Protein 7LSV (pdb70)

Radius of gyration: 27.87 Å; Cα contacts (8 Å, |Δi|>4): 244; chains: 2; bounding box: 34×66×79 Å

B-factor: mean 27.04, std 11.61, range [11.83, 83.44]

Nearest PDB structures (foldseek):
  7lsv-assembly1_A  TM=1.006E+00  e=6.219E-22  Legionella pneumophila subsp. pneumophila str. Philadelphia 1
  7lsv-assembly1_A  TM=9.962E-01  e=1.546E-20  Legionella pneumophila subsp. pneumophila str. Philadelphia 1

Structure (mmCIF, N/CA/C/O backbone):
data_7LSV
#
_entry.id   7LSV
#
_cell.length_a   43.310
_cell.length_b   54.750
_cell.length_c   71.650
_cell.angle_alpha   90.000
_cell.angle_beta   107.040
_cell.angle_gamma   90.000
#
_symmetry.space_group_name_H-M   'P 1 21 1'
#
loop_
_entity.id
_entity.type
_entity.pdbx_description
1 polymer 'Calmodulin-dependent protein kinase'
2 non-polymer 'SODIUM ION'
3 non-polymer 'MALONATE ION'
4 water water
#
loop_
_atom_site.group_PDB
_atom_site.id
_atom_site.type_symbol
_atom_site.label_atom_id
_atom_site.label_alt_id
_atom_site.label_comp_id
_atom_site.label_asym_id
_atom_site.label_entity_id
_atom_site.label_seq_id
_atom_site.pdbx_PDB_ins_code
_atom_site.Cartn_x
_atom_site.Cartn_y
_atom_site.Cartn_z
_atom_site.occupancy
_atom_site.B_iso_or_equiv
_atom_site.auth_seq_id
_atom_site.auth_comp_id
_atom_site.auth_asym_id
_atom_site.auth_atom_id
_atom_site.pdbx_PDB_model_num
ATOM 1 N N . LYS A 1 16 ? -12.462 41.992 -5.435 0.82 60.25 333 LYS A N 1
ATOM 2 C CA . LYS A 1 16 ? -11.292 41.704 -6.257 0.82 61.20 333 LYS A CA 1
ATOM 3 C C . LYS A 1 16 ? -10.180 41.021 -5.470 0.82 57.56 333 LYS A C 1
ATOM 4 O O . LYS A 1 16 ? -10.156 41.045 -4.231 0.82 53.53 333 LYS A O 1
ATOM 6 N N . ASN A 1 17 ? -9.254 40.402 -6.208 1.00 57.15 334 ASN A N 1
ATOM 7 C CA . ASN A 1 17 ? -8.003 39.977 -5.596 1.00 52.31 334 ASN A CA 1
ATOM 8 C C . ASN A 1 17 ? -7.249 41.179 -5.041 1.00 48.49 334 ASN A C 1
ATOM 9 O O . ASN A 1 17 ? -6.671 41.113 -3.948 1.00 43.67 334 ASN A O 1
ATOM 11 N N . GLN A 1 18 ? -7.259 42.298 -5.773 1.00 48.51 335 GLN A N 1
ATOM 12 C CA . GLN A 1 18 ? -6.585 43.494 -5.281 1.00 47.57 335 GLN A CA 1
ATOM 13 C C . GLN A 1 18 ? -7.312 44.090 -4.072 1.00 37.94 335 GLN A C 1
ATOM 14 O O . GLN A 1 18 ? -6.678 44.631 -3.163 1.00 33.39 335 GLN A O 1
ATOM 20 N N . MET A 1 19 ? -8.646 44.019 -4.045 1.00 36.38 336 MET A N 1
ATOM 21 C CA . MET A 1 19 ? -9.356 44.512 -2.864 1.00 32.77 336 MET A CA 1
ATOM 22 C C . MET A 1 19 ? -9.162 43.597 -1.660 1.00 28.04 336 MET A C 1
ATOM 23 O O . MET A 1 19 ? -9.027 44.079 -0.526 1.00 26.16 336 MET A O 1
ATOM 28 N N . SER A 1 20 ? -9.131 42.274 -1.868 1.00 26.03 337 SER A N 1
ATOM 29 C CA . SER A 1 20 ? -8.874 41.408 -0.720 1.00 24.78 337 SER A CA 1
ATOM 30 C C . SER A 1 20 ? -7.450 41.584 -0.204 1.00 24.54 337 SER A C 1
ATOM 31 O O . SER A 1 20 ? -7.184 41.423 1.004 1.00 22.25 337 SER A O 1
ATOM 34 N N . LYS A 1 21 ? -6.520 41.922 -1.097 1.00 24.48 338 LYS A N 1
ATOM 35 C CA . LYS A 1 21 ? -5.163 42.226 -0.657 1.00 25.02 338 LYS A CA 1
ATOM 36 C C . LYS A 1 21 ? -5.141 43.472 0.227 1.00 25.81 338 LYS A C 1
ATOM 37 O O . LYS A 1 21 ? -4.548 43.475 1.310 1.00 25.74 338 LYS A O 1
ATOM 43 N N . GLN A 1 22 ? -5.796 44.553 -0.226 1.00 25.92 339 GLN A N 1
ATOM 44 C CA . GLN A 1 22 ? -5.840 45.767 0.585 1.00 25.80 339 GLN A CA 1
ATOM 45 C C . GLN A 1 22 ? -6.548 45.534 1.905 1.00 22.94 339 GLN A C 1
ATOM 46 O O . GLN A 1 22 ? -6.234 46.200 2.895 1.00 22.56 339 GLN A O 1
ATOM 52 N N . GLN A 1 23 ? -7.524 44.617 1.927 1.00 21.83 340 GLN A N 1
ATOM 53 C CA . GLN A 1 23 ? -8.238 44.313 3.163 1.00 20.15 340 GLN A CA 1
ATOM 54 C C . GLN A 1 23 ? -7.288 43.729 4.196 1.00 18.66 340 GLN A C 1
ATOM 55 O O . GLN A 1 23 ? -7.251 44.178 5.341 1.00 18.38 340 GLN A O 1
ATOM 61 N N . LEU A 1 24 ? -6.512 42.720 3.803 1.00 18.84 341 LEU A N 1
ATOM 62 C CA . LEU A 1 24 ? -5.624 42.067 4.762 1.00 19.70 341 LEU A CA 1
ATOM 63 C C . LEU A 1 24 ? -4.532 43.024 5.232 1.00 20.25 341 LEU A C 1
ATOM 64 O O . LEU A 1 24 ? -4.199 43.054 6.427 1.00 19.74 341 LEU A O 1
ATOM 69 N N . LEU A 1 25 ? -3.976 43.836 4.317 1.00 22.33 342 LEU A N 1
ATOM 70 C CA . LEU A 1 25 ? -2.961 44.800 4.751 1.00 22.83 342 LEU A CA 1
ATOM 71 C C . LEU A 1 25 ? -3.560 45.768 5.762 1.00 24.50 342 LEU A C 1
ATOM 72 O O . LEU A 1 25 ? -2.923 46.115 6.768 1.00 23.11 342 LEU A O 1
ATOM 77 N N . GLY A 1 26 ? -4.821 46.147 5.552 1.00 23.47 343 GLY A N 1
ATOM 78 C CA . GLY A 1 26 ? -5.475 47.037 6.495 1.00 23.10 343 GLY A CA 1
ATOM 79 C C . GLY A 1 26 ? -5.689 46.379 7.846 1.00 20.16 343 GLY A C 1
ATOM 80 O O . GLY A 1 26 ? -5.494 47.011 8.888 1.00 20.88 343 GLY A O 1
ATOM 81 N N . GLU A 1 27 ? -6.093 45.109 7.843 1.00 17.89 344 GLU A N 1
ATOM 82 C CA . GLU A 1 27 ? -6.255 44.358 9.089 1.00 16.04 344 GLU A CA 1
ATOM 83 C C . GLU A 1 27 ? -4.943 44.291 9.844 1.00 19.14 344 GLU A C 1
ATOM 84 O O . GLU A 1 27 ? -4.901 44.492 11.063 1.00 18.87 344 GLU A O 1
ATOM 90 N N . ILE A 1 28 ? -3.870 43.941 9.144 1.00 17.47 345 ILE A N 1
ATOM 91 C CA . ILE A 1 28 ? -2.600 43.742 9.843 1.00 18.72 345 ILE A CA 1
ATOM 92 C C . ILE A 1 28 ? -2.117 45.057 10.440 1.00 21.72 345 ILE A C 1
ATOM 93 O O . ILE A 1 28 ? -1.638 45.094 11.581 1.00 20.20 345 ILE A O 1
ATOM 98 N N . GLN A 1 29 ? -2.317 46.170 9.727 1.00 24.69 346 GLN A N 1
ATOM 99 C CA . GLN A 1 29 ? -1.905 47.458 10.277 1.00 28.41 346 GLN A CA 1
ATOM 100 C C . GLN A 1 29 ? -2.716 47.825 11.517 1.00 26.05 346 GLN A C 1
ATOM 101 O O . GLN A 1 29 ? -2.157 48.318 12.505 1.00 26.92 346 GLN A O 1
ATOM 107 N N . GLY A 1 30 ? -4.029 47.592 11.494 1.00 25.31 347 GLY A N 1
ATOM 108 C CA . GLY A 1 30 ? -4.826 47.856 12.686 1.00 24.05 347 GLY A CA 1
ATOM 109 C C . GLY A 1 30 ? -4.426 46.971 13.850 1.00 21.90 347 GLY A C 1
ATOM 110 O O . GLY A 1 30 ? -4.407 47.416 15.004 1.00 22.86 347 GLY A O 1
ATOM 111 N N . PHE A 1 31 ? -4.108 45.706 13.557 1.00 19.26 348 PHE A N 1
ATOM 112 C CA . PHE A 1 31 ? -3.662 44.759 14.575 1.00 18.09 348 PHE A CA 1
ATOM 113 C C . PHE A 1 31 ? -2.356 45.229 15.201 1.00 21.32 348 PHE A C 1
ATOM 114 O O . PHE A 1 31 ? -2.230 45.304 16.425 1.00 20.78 348 PHE A O 1
ATOM 122 N N . LYS A 1 32 ? -1.394 45.609 14.364 1.00 21.07 349 LYS A N 1
ATOM 123 C CA . LYS A 1 32 ? -0.101 46.060 14.873 1.00 21.30 349 LYS A CA 1
ATOM 124 C C . LYS A 1 32 ? -0.263 47.297 15.760 1.00 24.07 349 LYS A C 1
ATOM 125 O O . LYS A 1 32 ? 0.381 47.404 16.812 1.00 24.77 349 LYS A O 1
ATOM 131 N N . GLU A 1 33 ? -1.155 48.216 15.382 1.00 23.43 350 GLU A N 1
ATOM 132 C CA . GLU A 1 33 ? -1.368 49.421 16.179 1.00 29.09 350 GLU A CA 1
ATOM 133 C C . GLU A 1 33 ? -1.982 49.089 17.528 1.00 29.17 350 GLU A C 1
ATOM 134 O O . GLU A 1 33 ? -1.584 49.659 18.552 1.00 30.11 350 GLU A O 1
ATOM 140 N N . ASN A 1 34 ? -2.956 48.184 17.545 1.00 26.79 351 ASN A N 1
ATOM 141 C CA . ASN A 1 34 ? -3.583 47.794 18.800 1.00 25.08 351 ASN A CA 1
ATOM 142 C C . ASN A 1 34 ? -2.539 47.286 19.794 1.00 22.56 351 ASN A C 1
ATOM 143 O O . ASN A 1 34 ? -2.568 47.645 20.976 1.00 23.60 351 ASN A O 1
ATOM 148 N N . TYR A 1 35 ? -1.632 46.424 19.339 1.00 22.21 352 TYR A N 1
ATOM 149 C CA . TYR A 1 35 ? -0.743 45.785 20.309 1.00 21.20 352 TYR A CA 1
ATOM 150 C C . TYR A 1 35 ? 0.421 46.696 20.672 1.00 22.43 352 TYR A C 1
ATOM 151 O O . TYR A 1 35 ? 0.826 46.744 21.841 1.00 22.51 352 TYR A O 1
ATOM 160 N N . TRP A 1 36 ? 0.945 47.456 19.708 1.00 22.44 353 TRP A N 1
ATOM 161 C CA . TRP A 1 36 ? 2.002 48.391 20.069 1.00 24.63 353 TRP A CA 1
ATOM 162 C C . TRP A 1 36 ? 1.478 49.448 21.024 1.00 25.75 353 TRP A C 1
ATOM 163 O O . TRP A 1 36 ? 2.218 49.924 21.897 1.00 25.84 353 TRP A O 1
ATOM 174 N N . ASN A 1 37 ? 0.207 49.823 20.887 1.00 24.53 354 ASN A N 1
ATOM 175 C CA . ASN A 1 37 ? -0.360 50.814 21.788 1.00 29.33 354 ASN A CA 1
ATOM 176 C C . ASN A 1 37 ? -0.501 50.290 23.213 1.00 29.79 354 ASN A C 1
ATOM 177 O O . ASN A 1 37 ? -0.709 51.094 24.128 1.00 33.28 354 ASN A O 1
ATOM 182 N N . MET A 1 38 ? -0.368 48.977 23.423 1.00 26.58 355 MET A N 1
ATOM 183 C CA . MET A 1 38 ? -0.433 48.382 24.756 1.00 28.60 355 MET A CA 1
ATOM 184 C C . MET A 1 38 ? 0.923 47.925 25.268 1.00 28.82 355 MET A C 1
ATOM 185 O O . MET A 1 38 ? 0.987 47.251 26.311 1.00 26.18 355 MET A O 1
ATOM 190 N N . LYS A 1 39 ? 2.006 48.235 24.552 1.00 27.22 356 LYS A N 1
ATOM 191 C CA . LYS A 1 39 ? 3.294 47.660 24.923 1.00 26.58 356 LYS A CA 1
ATOM 192 C C . LYS A 1 39 ? 3.737 48.093 26.311 1.00 25.42 356 LYS A C 1
ATOM 193 O O . LYS A 1 39 ? 4.523 47.380 26.943 1.00 27.42 356 LYS A O 1
ATOM 199 N N . ASP A 1 40 ? 3.247 49.229 26.820 1.00 25.85 357 ASP A N 1
ATOM 200 C CA . ASP A 1 40 ? 3.693 49.640 28.140 1.00 33.00 357 ASP A CA 1
ATOM 201 C C . ASP A 1 40 ? 3.167 48.729 29.236 1.00 31.08 357 ASP A C 1
ATOM 202 O O . ASP A 1 40 ? 3.671 48.795 30.361 1.00 32.51 357 ASP A O 1
ATOM 207 N N . LEU A 1 41 ? 2.172 47.889 28.935 1.00 31.91 358 LEU A N 1
ATOM 208 C CA . LEU A 1 41 ? 1.758 46.880 29.906 1.00 32.63 358 LEU A CA 1
ATOM 209 C C . LEU A 1 41 ? 2.837 45.826 30.105 1.00 29.18 358 LEU A C 1
ATOM 210 O O . LEU A 1 41 ? 2.883 45.187 31.160 1.00 27.35 358 LEU A O 1
ATOM 215 N N . LEU A 1 42 ? 3.705 45.637 29.121 1.00 22.94 359 LEU A N 1
ATOM 216 C CA . LEU A 1 42 ? 4.616 44.507 29.110 1.00 20.22 359 LEU A CA 1
ATOM 217 C C . LEU A 1 42 ? 5.920 44.815 29.841 1.00 22.63 359 LEU A C 1
ATOM 218 O O . LEU A 1 42 ? 6.401 45.949 29.843 1.00 24.18 359 LEU A O 1
ATOM 223 N N . THR A 1 43 ? 6.493 43.781 30.452 1.00 19.94 360 THR A N 1
ATOM 224 C CA . THR A 1 43 ? 7.846 43.905 30.974 1.00 23.41 360 THR A CA 1
ATOM 225 C C . THR A 1 43 ? 8.807 44.260 29.844 1.00 24.87 360 THR A C 1
ATOM 226 O O . THR A 1 43 ? 8.508 44.079 28.657 1.00 23.40 360 THR A O 1
ATOM 230 N N . LEU A 1 44 ? 9.994 44.726 30.240 1.00 27.05 361 LEU A N 1
ATOM 231 C CA . LEU A 1 44 ? 11.010 45.096 29.264 1.00 25.67 361 LEU A CA 1
ATOM 232 C C . LEU A 1 44 ? 11.302 43.947 28.313 1.00 24.26 361 LEU A C 1
ATOM 233 O O . LEU A 1 44 ? 11.298 44.123 27.086 1.00 25.85 361 LEU A O 1
ATOM 238 N N . THR A 1 45 ? 11.517 42.746 28.863 1.00 25.00 362 THR A N 1
ATOM 239 C CA . THR A 1 45 ? 11.805 41.583 28.018 1.00 27.12 362 THR A CA 1
ATOM 240 C C . THR A 1 45 ? 10.646 41.279 27.083 1.00 23.55 362 THR A C 1
ATOM 241 O O . THR A 1 45 ? 10.843 40.942 25.907 1.00 24.07 362 THR A O 1
ATOM 245 N N . ASN A 1 46 ? 9.428 41.352 27.602 1.00 21.11 363 ASN A N 1
ATOM 246 C CA . ASN A 1 46 ? 8.287 41.038 26.764 1.00 21.00 363 ASN A CA 1
ATOM 247 C C . ASN A 1 46 ? 8.031 42.132 25.727 1.00 18.96 363 ASN A C 1
ATOM 248 O O . ASN A 1 46 ? 7.547 41.837 24.629 1.00 18.85 363 ASN A O 1
ATOM 253 N N . ARG A 1 47 ? 8.377 43.388 26.027 1.00 22.05 364 ARG A N 1
ATOM 254 C CA . ARG A 1 47 ? 8.324 44.436 25.005 1.00 24.36 364 ARG A CA 1
ATOM 255 C C . ARG A 1 47 ? 9.225 44.099 23.841 1.00 24.46 364 ARG A C 1
ATOM 256 O O . ARG A 1 47 ? 8.884 44.339 22.674 1.00 25.57 364 ARG A O 1
ATOM 264 N N . HIS A 1 48 ? 10.412 43.584 24.152 1.00 25.15 365 HIS A N 1
ATOM 265 C CA . HIS A 1 48 ? 11.331 43.229 23.098 1.00 24.79 365 HIS A CA 1
ATOM 266 C C . HIS A 1 48 ? 10.774 42.099 22.246 1.00 23.09 365 HIS A C 1
ATOM 267 O O . HIS A 1 48 ? 10.916 42.130 21.020 1.00 22.84 365 HIS A O 1
ATOM 274 N N . HIS A 1 49 ? 10.146 41.087 22.866 1.00 20.88 366 HIS A N 1
ATOM 275 C CA . HIS A 1 49 ? 9.503 40.039 22.066 1.00 18.55 366 HIS A CA 1
ATOM 276 C C . HIS A 1 49 ? 8.421 40.633 21.170 1.00 19.21 366 HIS A C 1
ATOM 277 O O . HIS A 1 49 ? 8.246 40.202 20.025 1.00 21.38 366 HIS A O 1
ATOM 284 N N . LEU A 1 50 ? 7.655 41.592 21.690 1.00 17.49 367 LEU A N 1
ATOM 285 C CA . LEU A 1 50 ? 6.589 42.185 20.881 1.00 17.77 367 LEU A CA 1
ATOM 286 C C . LEU A 1 50 ? 7.174 42.930 19.688 1.00 20.43 367 LEU A C 1
ATOM 287 O O . LEU A 1 50 ? 6.647 42.830 18.574 1.00 19.92 367 LEU A O 1
ATOM 292 N N . ARG A 1 51 ? 8.261 43.680 19.905 1.00 20.50 368 ARG A N 1
ATOM 293 C CA . ARG A 1 51 ? 8.910 44.369 18.791 1.00 22.98 368 ARG A CA 1
ATOM 294 C C . ARG A 1 51 ? 9.333 43.373 17.716 1.00 24.20 368 ARG A C 1
ATOM 295 O O . ARG A 1 51 ? 9.123 43.611 16.525 1.00 23.96 368 ARG A O 1
ATOM 303 N N . VAL A 1 52 ? 9.933 42.248 18.124 1.00 24.16 369 VAL A N 1
ATOM 304 C CA . VAL A 1 52 ? 10.361 41.233 17.160 1.00 22.87 369 VAL A CA 1
ATOM 305 C C . VAL A 1 52 ? 9.160 40.662 16.410 1.00 22.31 369 VAL A C 1
ATOM 306 O O . VAL A 1 52 ? 9.214 40.466 15.186 1.00 24.42 369 VAL A O 1
ATOM 310 N N . PHE A 1 53 ? 8.050 40.398 17.110 1.00 17.25 370 PHE A N 1
ATOM 311 C CA . PHE A 1 53 ? 6.899 39.819 16.415 1.00 16.71 370 PHE A CA 1
ATOM 312 C C . PHE A 1 53 ? 6.274 40.827 15.464 1.00 18.33 370 PHE A C 1
ATOM 313 O O . PHE A 1 53 ? 5.796 40.449 14.381 1.00 20.18 370 PHE A O 1
ATOM 321 N N . LEU A 1 54 ? 6.287 42.111 15.828 1.00 19.98 371 LEU A N 1
ATOM 322 C CA . LEU A 1 54 ? 5.711 43.107 14.931 1.00 22.74 371 LEU A CA 1
ATOM 323 C C . LEU A 1 54 ? 6.608 43.336 13.711 1.00 25.41 371 LEU A C 1
ATOM 324 O O . LEU A 1 54 ? 6.097 43.650 12.630 1.00 27.45 371 LEU A O 1
ATOM 329 N N . GLU A 1 55 ? 7.930 43.153 13.855 1.00 25.56 372 GLU A N 1
ATOM 330 C CA . GLU A 1 55 ? 8.823 43.125 12.690 1.00 26.90 372 GLU A CA 1
ATOM 331 C C . GLU A 1 55 ? 8.457 41.980 11.751 1.00 26.56 372 GLU A C 1
ATOM 332 O O . GLU A 1 55 ? 8.475 42.139 10.524 1.00 27.15 372 GLU A O 1
ATOM 338 N N . TYR A 1 56 ? 8.132 40.808 12.301 1.00 24.42 373 TYR A N 1
ATOM 339 C CA . TYR A 1 56 ? 7.695 39.718 11.429 1.00 21.49 373 TYR A CA 1
ATOM 340 C C . TYR A 1 56 ? 6.403 40.080 10.711 1.00 23.05 373 TYR A C 1
ATOM 341 O O . TYR A 1 56 ? 6.232 39.749 9.529 1.00 23.34 373 TYR A O 1
ATOM 350 N N . LEU A 1 57 ? 5.465 40.733 11.411 1.00 20.87 374 LEU A N 1
ATOM 351 C CA . LEU A 1 57 ? 4.229 41.175 10.762 1.00 20.31 374 LEU A CA 1
ATOM 352 C C . LEU A 1 57 ? 4.525 42.152 9.637 1.00 23.51 374 LEU A C 1
ATOM 353 O O . LEU A 1 57 ? 3.877 42.116 8.587 1.00 23.33 374 LEU A O 1
ATOM 358 N N . ASP A 1 58 ? 5.507 43.036 9.841 1.00 22.02 375 ASP A N 1
ATOM 359 C CA . ASP A 1 58 ? 5.929 43.922 8.763 1.00 22.98 375 ASP A CA 1
ATOM 360 C C . ASP A 1 58 ? 6.469 43.133 7.580 1.00 21.09 375 ASP A C 1
ATOM 361 O O . ASP A 1 58 ? 6.206 43.485 6.420 1.00 24.13 375 ASP A O 1
ATOM 366 N N . ASN A 1 59 ? 7.245 42.077 7.852 1.00 23.14 376 ASN A N 1
ATOM 367 C CA . ASN A 1 59 ? 7.774 41.241 6.777 1.00 24.94 376 ASN A CA 1
ATOM 368 C C . ASN A 1 59 ? 6.653 40.595 5.985 1.00 19.44 376 ASN A C 1
ATOM 369 O O . ASN A 1 59 ? 6.739 40.489 4.753 1.00 20.47 376 ASN A O 1
ATOM 374 N N . ILE A 1 60 ? 5.632 40.088 6.680 1.00 20.11 377 ILE A N 1
ATOM 375 C CA . ILE A 1 60 ? 4.472 39.527 5.974 1.00 19.32 377 ILE A CA 1
ATOM 376 C C . ILE A 1 60 ? 3.855 40.578 5.055 1.00 20.17 377 ILE A C 1
ATOM 377 O O . ILE A 1 60 ? 3.597 40.313 3.869 1.00 21.02 377 ILE A O 1
ATOM 382 N N . CYS A 1 61 ? 3.601 41.790 5.580 1.00 20.41 378 CYS A N 1
ATOM 383 C CA . CYS A 1 61 ? 2.952 42.832 4.766 1.00 22.60 378 CYS A CA 1
ATOM 384 C C . CYS A 1 61 ? 3.762 43.184 3.526 1.00 24.10 378 CYS A C 1
ATOM 385 O O . CYS A 1 61 ? 3.204 43.342 2.426 1.00 24.29 378 CYS A O 1
ATOM 388 N N . SER A 1 62 ? 5.076 43.402 3.691 1.00 21.10 379 SER A N 1
ATOM 389 C CA . SER A 1 62 ? 5.886 43.809 2.553 1.00 23.00 379 SER A CA 1
ATOM 390 C C . SER A 1 62 ? 5.985 42.691 1.525 1.00 23.60 379 SER A C 1
ATOM 391 O O . SER A 1 62 ? 5.905 42.956 0.322 1.00 24.11 379 SER A O 1
ATOM 394 N N . ALA A 1 63 ? 6.165 41.441 1.970 1.00 22.35 380 ALA A N 1
ATOM 395 C CA . ALA A 1 63 ? 6.189 40.321 1.026 1.00 21.80 380 ALA A CA 1
ATOM 396 C C . ALA A 1 63 ? 4.870 40.225 0.273 1.00 20.57 380 ALA A C 1
ATOM 397 O O . ALA A 1 63 ? 4.857 39.983 -0.928 1.00 21.84 380 ALA A O 1
ATOM 399 N N . PHE A 1 64 ? 3.757 40.429 0.966 1.00 19.41 381 PHE A N 1
ATOM 400 C CA . PHE A 1 64 ? 2.451 40.315 0.318 1.00 19.04 381 PHE A CA 1
ATOM 401 C C . PHE A 1 64 ? 2.210 41.499 -0.622 1.00 21.73 381 PHE A C 1
ATOM 402 O O . PHE A 1 64 ? 1.749 41.322 -1.761 1.00 22.11 381 PHE A O 1
ATOM 410 N N . LYS A 1 65 ? 2.538 42.714 -0.168 1.00 23.77 382 LYS A N 1
ATOM 411 C CA . LYS A 1 65 ? 2.459 43.890 -1.033 1.00 27.65 382 LYS A CA 1
ATOM 412 C C . LYS A 1 65 ? 3.204 43.665 -2.340 1.00 29.48 382 LYS A C 1
ATOM 413 O O . LYS A 1 65 ? 2.736 44.056 -3.420 1.00 30.69 382 LYS A O 1
ATOM 419 N N . ASP A 1 66 ? 4.361 43.018 -2.272 1.00 27.18 383 ASP A N 1
ATOM 420 C CA . ASP A 1 66 ? 5.203 42.867 -3.445 1.00 30.99 383 ASP A CA 1
ATOM 421 C C . ASP A 1 66 ? 4.929 41.568 -4.186 1.00 28.78 383 ASP A C 1
ATOM 422 O O . ASP A 1 66 ? 5.718 41.191 -5.054 1.00 30.07 383 ASP A O 1
ATOM 427 N N . ASP A 1 67 ? 3.813 40.903 -3.865 1.00 25.57 384 ASP A N 1
ATOM 428 C CA . ASP A 1 67 ? 3.400 39.646 -4.498 1.00 25.29 384 ASP A CA 1
ATOM 429 C C . ASP A 1 67 ? 4.504 38.587 -4.439 1.00 27.26 384 ASP A C 1
ATOM 430 O O . ASP A 1 67 ? 4.712 37.823 -5.383 1.00 29.73 384 ASP A O 1
ATOM 435 N N . LYS A 1 68 ? 5.215 38.536 -3.309 1.00 24.77 385 LYS A N 1
ATOM 436 C CA . LYS A 1 68 ? 6.189 37.485 -3.032 1.00 27.19 385 LYS A CA 1
ATOM 437 C C . LYS A 1 68 ? 5.605 36.371 -2.177 1.00 26.35 385 LYS A C 1
ATOM 438 O O . LYS A 1 68 ? 6.297 35.390 -1.876 1.00 27.99 385 LYS A O 1
ATOM 444 N N . THR A 1 69 ? 4.358 36.531 -1.751 1.00 21.21 386 THR A N 1
ATOM 445 C CA . THR A 1 69 ? 3.603 35.473 -1.106 1.00 21.91 386 THR A CA 1
ATOM 446 C C . THR A 1 69 ? 2.147 35.655 -1.499 1.00 21.89 386 THR A C 1
ATOM 447 O O . THR A 1 69 ? 1.733 36.727 -1.954 1.00 25.04 386 THR A O 1
ATOM 451 N N . ASP A 1 70 ? 1.368 34.597 -1.359 1.00 20.16 387 ASP A N 1
ATOM 452 C CA . ASP A 1 70 ? -0.043 34.728 -1.659 1.00 20.25 387 ASP A CA 1
ATOM 453 C C . ASP A 1 70 ? -0.832 35.005 -0.383 1.00 18.16 387 ASP A C 1
ATOM 454 O O . ASP A 1 70 ? -0.306 35.004 0.732 1.00 19.88 387 ASP A O 1
ATOM 459 N N . GLU A 1 71 ? -2.121 35.286 -0.579 1.00 19.50 388 GLU A N 1
ATOM 460 C CA . GLU A 1 71 ? -2.950 35.743 0.526 1.00 16.63 388 GLU A CA 1
ATOM 461 C C . GLU A 1 71 ? -3.149 34.638 1.548 1.00 15.58 388 GLU A C 1
ATOM 462 O O . GLU A 1 71 ? -3.152 34.896 2.753 1.00 16.15 388 GLU A O 1
ATOM 468 N N . LYS A 1 72 ? -3.323 33.398 1.086 1.00 16.80 389 LYS A N 1
ATOM 469 C CA . LYS A 1 72 ? -3.544 32.295 2.019 1.00 16.14 389 LYS A CA 1
ATOM 470 C C . LYS A 1 72 ? -2.359 32.143 2.958 1.00 17.63 389 LYS A C 1
ATOM 471 O O . LYS A 1 72 ? -2.524 31.959 4.178 1.00 15.81 389 LYS A O 1
ATOM 477 N N . SER A 1 73 ? -1.148 32.193 2.399 1.00 16.59 390 SER A N 1
ATOM 478 C CA . SER A 1 73 ? 0.053 32.014 3.214 1.00 14.49 390 SER A CA 1
ATOM 479 C C . SER A 1 73 ? 0.264 33.187 4.150 1.00 15.28 390 SER A C 1
ATOM 480 O O . SER A 1 73 ? 0.697 33.014 5.302 1.00 15.37 390 SER A O 1
ATOM 483 N N . ALA A 1 74 ? 0.083 34.403 3.635 1.00 14.37 391 ALA A N 1
ATOM 484 C CA . ALA A 1 74 ? 0.234 35.581 4.478 1.00 15.63 391 ALA A CA 1
ATOM 485 C C . ALA A 1 74 ? -0.754 35.557 5.624 1.00 16.96 391 ALA A C 1
ATOM 486 O O . ALA A 1 74 ? -0.403 35.855 6.778 1.00 15.15 391 ALA A O 1
ATOM 488 N N . ARG A 1 75 ? -2.014 35.239 5.324 1.00 17.10 392 ARG A N 1
ATOM 489 C CA . ARG A 1 75 ? -2.980 35.225 6.413 1.00 16.28 392 ARG A CA 1
ATOM 490 C C . ARG A 1 75 ? -2.659 34.117 7.407 1.00 14.70 392 ARG A C 1
ATOM 491 O O . ARG A 1 75 ? -2.856 34.271 8.617 1.00 14.85 392 ARG A O 1
ATOM 499 N N . ALA A 1 76 ? -2.172 32.982 6.919 1.00 15.29 393 ALA A N 1
ATOM 500 C CA . ALA A 1 76 ? -1.819 31.910 7.848 1.00 15.62 393 ALA A CA 1
ATOM 501 C C . ALA A 1 76 ? -0.713 32.352 8.802 1.00 15.98 393 ALA A C 1
ATOM 502 O O . ALA A 1 76 ? -0.764 32.059 9.997 1.00 13.71 393 ALA A O 1
ATOM 504 N N . ALA A 1 77 ? 0.287 33.054 8.284 1.00 13.42 394 ALA A N 1
ATOM 505 C CA . ALA A 1 77 ? 1.374 33.556 9.125 1.00 15.28 394 ALA A CA 1
ATOM 506 C C . ALA A 1 77 ? 0.869 34.606 10.098 1.00 15.72 394 ALA A C 1
ATOM 507 O O . ALA A 1 77 ? 1.272 34.625 11.266 1.00 15.12 394 ALA A O 1
ATOM 509 N N . TYR A 1 78 ? -0.051 35.465 9.641 1.00 14.43 395 TYR A N 1
ATOM 510 C CA . TYR A 1 78 ? -0.649 36.469 10.509 1.00 15.43 395 TYR A CA 1
ATOM 511 C C . TYR A 1 78 ? -1.398 35.805 11.671 1.00 14.85 395 TYR A C 1
ATOM 512 O O . TYR A 1 78 ? -1.224 36.188 12.841 1.00 14.15 395 TYR A O 1
ATOM 521 N N . ASP A 1 79 ? -2.221 34.793 11.361 1.00 15.53 396 ASP A N 1
ATOM 522 C CA . ASP A 1 79 ? -2.929 34.040 12.399 1.00 15.91 396 ASP A CA 1
ATOM 523 C C . ASP A 1 79 ? -1.965 33.429 13.412 1.00 13.91 396 ASP A C 1
ATOM 524 O O . ASP A 1 79 ? -2.250 33.412 14.619 1.00 14.01 396 ASP A O 1
ATOM 529 N N . PHE A 1 80 ? -0.873 32.831 12.922 1.00 13.93 397 PHE A N 1
ATOM 530 C CA . PHE A 1 80 ? 0.116 32.216 13.807 1.00 13.22 397 PHE A CA 1
ATOM 531 C C . PHE A 1 80 ? 0.720 33.252 14.752 1.00 15.36 397 PHE A C 1
ATOM 532 O O . PHE A 1 80 ? 0.819 33.031 15.975 1.00 13.96 397 PHE A O 1
A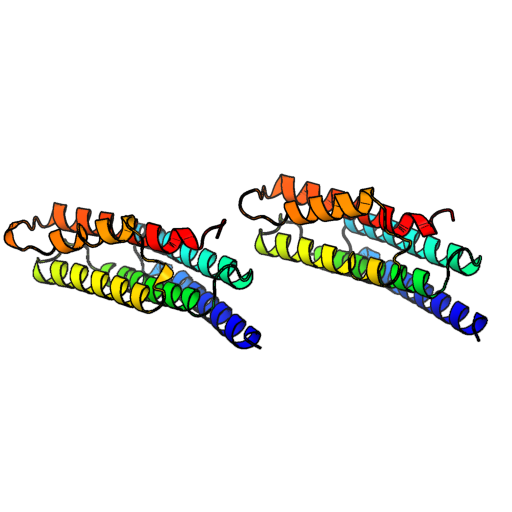TOM 540 N N . LEU A 1 81 ? 1.109 34.415 14.202 1.00 14.62 398 LEU A N 1
ATOM 541 C CA . LEU A 1 81 ? 1.711 35.466 15.024 1.00 15.60 398 LEU A CA 1
ATOM 542 C C . LEU A 1 81 ? 0.700 36.086 15.974 1.00 16.85 398 LEU A C 1
ATOM 543 O O . LEU A 1 81 ? 1.059 36.497 17.081 1.00 17.20 398 LEU A O 1
ATOM 548 N N . ASN A 1 82 ? -0.548 36.226 15.525 1.00 14.15 399 ASN A N 1
ATOM 549 C CA . ASN A 1 82 ? -1.625 36.709 16.379 1.00 14.54 399 ASN A CA 1
ATOM 550 C C . ASN A 1 82 ? -1.640 35.883 17.658 1.00 13.60 399 ASN A C 1
ATOM 551 O O . ASN A 1 82 ? -1.609 36.419 18.778 1.00 14.56 399 ASN A O 1
ATOM 556 N N . ALA A 1 83 ? -1.585 34.565 17.494 1.00 13.62 400 ALA A N 1
ATOM 557 C CA . ALA A 1 83 ? -1.599 33.681 18.659 1.00 13.38 400 ALA A CA 1
ATOM 558 C C . ALA A 1 83 ? -0.363 33.876 19.524 1.00 13.48 400 ALA A C 1
ATOM 559 O O . ALA A 1 83 ? -0.468 33.874 20.754 1.00 15.06 400 ALA A O 1
ATOM 561 N N . GLN A 1 84 ? 0.806 34.041 18.908 1.00 13.58 401 GLN A N 1
ATOM 562 C CA . GLN A 1 84 ? 2.006 34.195 19.748 1.00 13.06 401 GLN A CA 1
ATOM 563 C C . GLN A 1 84 ? 2.031 35.547 20.441 1.00 12.81 401 GLN A C 1
ATOM 564 O O . GLN A 1 84 ? 2.586 35.680 21.539 1.00 14.58 401 GLN A O 1
ATOM 570 N N . ILE A 1 85 ? 1.533 36.589 19.778 1.00 12.60 402 ILE A N 1
ATOM 571 C CA . ILE A 1 85 ? 1.481 37.891 20.431 1.00 14.30 402 ILE A CA 1
ATOM 572 C C . ILE A 1 85 ? 0.540 37.851 21.628 1.00 18.27 402 ILE A C 1
ATOM 573 O O . ILE A 1 85 ? 0.841 38.403 22.694 1.00 15.24 402 ILE A O 1
ATOM 578 N N . ASN A 1 86 ? -0.634 37.228 21.476 1.00 15.30 403 ASN A N 1
ATOM 579 C CA . ASN A 1 86 ? -1.539 37.142 22.614 1.00 15.77 403 ASN A CA 1
ATOM 580 C C . ASN A 1 86 ? -0.959 36.310 23.755 1.00 16.24 403 ASN A C 1
ATOM 581 O O . ASN A 1 86 ? -1.160 36.656 24.932 1.00 17.54 403 ASN A O 1
ATOM 586 N N . LYS A 1 87 ? -0.202 35.260 23.431 1.00 17.09 404 LYS A N 1
ATOM 587 C CA . LYS A 1 87 ? 0.434 34.457 24.471 1.00 19.06 404 LYS A CA 1
ATOM 588 C C . LYS A 1 87 ? 1.468 35.278 25.219 1.00 20.29 404 LYS A C 1
ATOM 589 O O . LYS A 1 87 ? 1.657 35.096 26.425 1.00 17.38 404 LYS A O 1
ATOM 595 N N . LEU A 1 88 ? 2.091 36.235 24.551 1.00 20.64 405 LEU A N 1
ATOM 596 C CA . LEU A 1 88 ? 3.030 37.119 25.232 1.00 24.35 405 LEU A CA 1
ATOM 597 C C . LEU A 1 88 ? 2.324 37.930 26.318 1.00 21.51 405 LEU A C 1
ATOM 598 O O . LEU A 1 88 ? 2.793 38.046 27.458 1.00 20.15 405 LEU A O 1
ATOM 603 N N . PHE A 1 89 ? 1.173 38.497 25.988 1.00 17.46 406 PHE A N 1
ATOM 604 C CA . PHE A 1 89 ? 0.396 39.200 26.998 1.00 16.77 406 PHE A CA 1
ATOM 605 C C . PHE A 1 89 ? -0.084 38.257 28.095 1.00 19.70 406 PHE A C 1
ATOM 606 O O . PHE A 1 89 ? -0.033 38.598 29.280 1.00 21.63 406 PHE A O 1
ATOM 614 N N . GLU A 1 90 ? -0.515 37.052 27.719 1.00 17.61 407 GLU A N 1
ATOM 615 C CA . GLU A 1 90 ? -0.933 36.063 28.704 1.00 15.70 407 GLU A CA 1
ATOM 616 C C . GLU A 1 90 ? 0.182 35.767 29.705 1.00 18.94 407 GLU A C 1
ATOM 617 O O . GLU A 1 90 ? -0.060 35.697 30.911 1.00 21.03 407 GLU A O 1
ATOM 623 N N . ASP A 1 91 ? 1.399 35.564 29.210 1.00 18.89 408 ASP A N 1
ATOM 624 C CA . ASP A 1 91 ? 2.513 35.169 30.073 1.00 18.49 408 ASP A CA 1
ATOM 625 C C . ASP A 1 91 ? 3.077 36.344 30.855 1.00 21.38 408 ASP A C 1
ATOM 626 O O . ASP A 1 91 ? 3.795 36.127 31.840 1.00 21.07 408 ASP A O 1
ATOM 631 N N . ASN A 1 92 ? 2.746 37.579 30.456 1.00 20.58 409 ASN A N 1
ATOM 632 C CA . ASN A 1 92 ? 3.388 38.756 31.035 1.00 24.48 409 ASN A CA 1
ATOM 633 C C . ASN A 1 92 ? 3.138 38.896 32.536 1.00 36.26 409 ASN A C 1
ATOM 634 O O . ASN A 1 92 ? 3.939 39.523 33.227 1.00 38.39 409 ASN A O 1
ATOM 639 N N . SER A 1 93 ? 2.063 38.327 33.070 1.00 47.48 410 SER A N 1
ATOM 640 C CA . SER A 1 93 ? 1.869 38.344 34.519 1.00 52.54 410 SER A CA 1
ATOM 641 C C . SER A 1 93 ? 2.493 37.138 35.222 1.00 55.78 410 SER A C 1
ATOM 642 O O . SER A 1 93 ? 2.221 36.910 36.405 1.00 57.41 410 SER A O 1
ATOM 645 N N . LYS A 1 94 ? 3.326 36.368 34.535 1.00 68.05 411 LYS A N 1
ATOM 646 C CA . LYS A 1 94 ? 3.988 35.212 35.123 1.00 68.22 411 LYS A CA 1
ATOM 647 C C . LYS A 1 94 ? 5.490 35.466 35.159 1.00 69.79 411 LYS A C 1
ATOM 648 O O . LYS A 1 94 ? 6.116 35.677 34.115 1.00 68.70 411 LYS A O 1
ATOM 654 N N . ASN A 1 95 ? 6.064 35.445 36.360 0.61 73.04 412 ASN A N 1
ATOM 655 C CA . ASN A 1 95 ? 7.500 35.601 36.541 0.53 74.54 412 ASN A CA 1
ATOM 656 C C . ASN A 1 95 ? 8.178 34.359 37.094 0.52 73.18 412 ASN A C 1
ATOM 657 O O . ASN A 1 95 ? 9.364 34.147 36.826 0.95 73.23 412 ASN A O 1
ATOM 662 N N . SER A 1 96 ? 7.453 33.534 37.846 0.86 71.54 413 SER A N 1
ATOM 663 C CA . SER A 1 96 ? 8.012 32.317 38.408 0.86 69.76 413 SER A CA 1
ATOM 664 C C . SER A 1 96 ? 8.065 31.217 37.354 0.86 66.66 413 SER A C 1
ATOM 665 O O . SER A 1 96 ? 7.393 31.275 36.320 0.86 65.52 413 SER A O 1
ATOM 668 N N . LYS A 1 97 ? 8.886 30.204 37.631 1.00 65.76 414 LYS A N 1
ATOM 669 C CA . LYS A 1 97 ? 8.948 29.041 36.765 1.00 61.04 414 LYS A CA 1
ATOM 670 C C . LYS A 1 97 ? 7.586 28.343 36.737 1.00 57.26 414 LYS A C 1
ATOM 671 O O . LYS A 1 97 ? 6.849 28.352 37.730 1.00 59.10 414 LYS A O 1
ATOM 673 N N . PRO A 1 98 ? 7.214 27.746 35.609 1.00 50.21 415 PRO A N 1
ATOM 674 C CA . PRO A 1 98 ? 5.904 27.097 35.523 1.00 44.84 415 PRO A CA 1
ATOM 675 C C . PRO A 1 98 ? 5.891 25.738 36.202 1.00 37.20 415 PRO A C 1
ATOM 676 O O . PRO A 1 98 ? 6.902 25.038 36.276 1.00 36.54 415 PRO A O 1
ATOM 680 N N . SER A 1 99 ? 4.715 25.370 36.694 1.00 28.83 416 SER A N 1
ATOM 681 C CA . SER A 1 99 ? 4.464 23.991 37.083 1.00 27.98 416 SER A CA 1
ATOM 682 C C . SER A 1 99 ? 4.586 23.105 35.850 1.00 25.52 416 SER A C 1
ATOM 683 O O . SER A 1 99 ? 4.519 23.576 34.719 1.00 22.15 416 SER A O 1
ATOM 686 N N . PHE A 1 100 ? 4.752 21.803 36.054 1.00 24.23 417 PHE A N 1
ATOM 687 C CA . PHE A 1 100 ? 4.790 20.960 34.869 1.00 22.88 417 PHE A CA 1
ATOM 688 C C . PHE A 1 100 ? 3.461 21.006 34.127 1.00 23.82 417 PHE A C 1
ATOM 689 O O . PHE A 1 100 ? 3.436 21.004 32.893 1.00 20.90 417 PHE A O 1
ATOM 697 N N . GLU A 1 101 ? 2.352 21.047 34.866 1.00 25.87 418 GLU A N 1
ATOM 698 C CA . GLU A 1 101 ? 1.048 21.105 34.218 1.00 26.26 418 GLU A CA 1
ATOM 699 C C . GLU A 1 101 ? 0.964 22.323 33.308 1.00 23.73 418 GLU A C 1
ATOM 700 O O . GLU A 1 101 ? 0.522 22.222 32.155 1.00 23.66 418 GLU A O 1
ATOM 706 N N . SER A 1 102 ? 1.3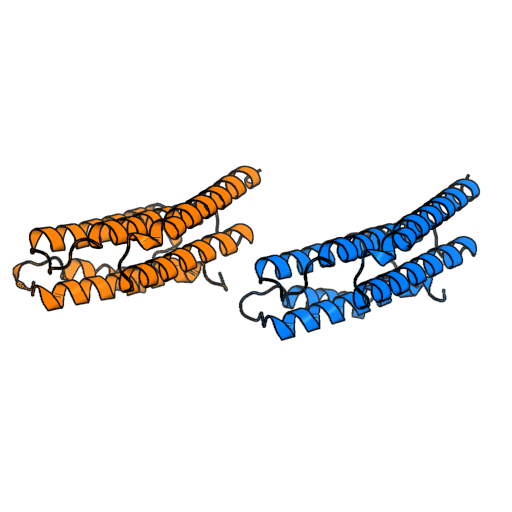85 23.490 33.809 1.00 23.30 419 SER A N 1
ATOM 707 C CA . SER A 1 102 ? 1.349 24.701 32.975 1.00 23.15 419 SER A CA 1
ATOM 708 C C . SER A 1 102 ? 2.287 24.580 31.784 1.00 21.90 419 SER A C 1
ATOM 709 O O . SER A 1 102 ? 1.936 24.958 30.663 1.00 19.97 419 SER A O 1
ATOM 712 N N . PHE A 1 103 ? 3.505 24.091 32.028 1.00 20.75 420 PHE A N 1
ATOM 713 C CA . PHE A 1 103 ? 4.511 23.902 30.982 1.00 18.29 420 PHE A CA 1
ATOM 714 C C . PHE A 1 103 ? 3.997 22.990 29.872 1.00 16.82 420 PHE A C 1
ATOM 715 O O . PHE A 1 103 ? 4.120 23.286 28.679 1.00 16.90 420 PHE A O 1
ATOM 723 N N . SER A 1 104 ? 3.433 21.857 30.255 1.00 17.74 421 SER A N 1
ATOM 724 C CA . SER A 1 104 ? 2.949 20.896 29.271 1.00 19.03 421 SER A CA 1
ATOM 725 C C . SER A 1 104 ? 1.827 21.505 28.446 1.00 17.66 421 SER A C 1
ATOM 726 O O . SER A 1 104 ? 1.798 21.345 27.216 1.00 17.35 421 SER A O 1
ATOM 729 N N . GLU A 1 105 ? 0.937 22.269 29.091 1.00 17.82 422 GLU A N 1
ATOM 730 C CA . GLU A 1 105 ? -0.088 22.986 28.322 1.00 19.19 422 GLU A CA 1
ATOM 731 C C . GLU A 1 105 ? 0.556 23.946 27.328 1.00 19.31 422 GLU A C 1
ATOM 732 O O . GLU A 1 105 ? 0.133 24.044 26.174 1.00 16.52 422 GLU A O 1
ATOM 738 N N . ASP A 1 106 ? 1.575 24.682 27.758 1.00 18.34 423 ASP A N 1
ATOM 739 C CA . ASP A 1 106 ? 2.211 25.637 26.856 1.00 17.31 423 ASP A CA 1
ATOM 740 C C . ASP A 1 106 ? 2.840 24.934 25.657 1.00 17.59 423 ASP A C 1
ATOM 741 O O . ASP A 1 106 ? 2.743 25.413 24.513 1.00 17.23 423 ASP A O 1
ATOM 746 N N . VAL A 1 107 ? 3.555 23.829 25.909 1.00 15.51 424 VAL A N 1
ATOM 747 C CA . VAL A 1 107 ? 4.183 23.098 24.815 1.00 15.43 424 VAL A CA 1
ATOM 748 C C . VAL A 1 107 ? 3.118 22.588 23.853 1.00 15.77 424 VAL A C 1
ATOM 749 O O . VAL A 1 107 ? 3.247 22.752 22.636 1.00 14.17 424 VAL A O 1
ATOM 753 N N . GLN A 1 108 ? 2.067 21.959 24.386 1.00 15.08 425 GLN A N 1
ATOM 754 C CA . GLN A 1 108 ? 1.004 21.411 23.536 1.00 14.55 425 GLN A CA 1
ATOM 755 C C . GLN A 1 108 ? 0.333 22.511 22.716 1.00 15.81 425 GLN A C 1
ATOM 756 O O . GLN A 1 108 ? 0.064 22.333 21.528 1.00 15.38 425 GLN A O 1
ATOM 762 N N . ARG A 1 109 ? 0.063 23.654 23.332 1.00 14.69 426 ARG A N 1
ATOM 763 C CA . ARG A 1 109 ? -0.586 2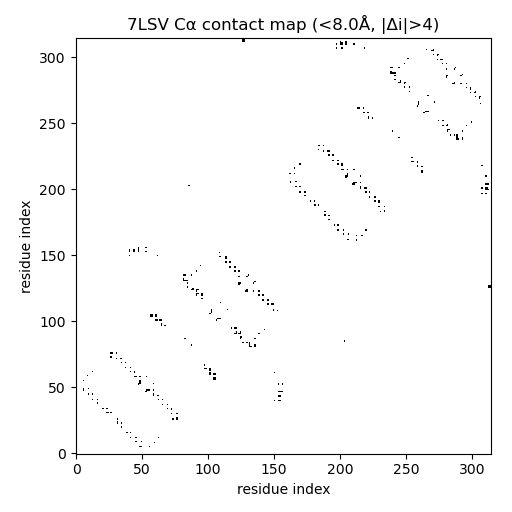4.741 22.597 1.00 14.72 426 ARG A CA 1
ATOM 764 C C . ARG A 1 109 ? 0.306 25.231 21.470 1.00 15.25 426 ARG A C 1
ATOM 765 O O . ARG A 1 109 ? -0.171 25.516 20.365 1.00 16.34 426 ARG A O 1
ATOM 773 N N . PHE A 1 110 ? 1.603 25.380 21.744 1.00 13.31 427 PHE A N 1
ATOM 774 C CA . PHE A 1 110 ? 2.497 25.887 20.709 1.00 13.27 427 PHE A CA 1
ATOM 775 C C . PHE A 1 110 ? 2.582 24.900 19.546 1.00 14.57 427 PHE A C 1
ATOM 776 O O . PHE A 1 110 ? 2.534 25.304 18.372 1.00 16.36 427 PHE A O 1
ATOM 784 N N . LEU A 1 111 ? 2.640 23.605 19.853 1.00 14.67 428 LEU A N 1
ATOM 785 C CA . LEU A 1 111 ? 2.627 22.575 18.818 1.00 12.58 428 LEU A CA 1
ATOM 786 C C . LEU A 1 111 ? 1.346 22.644 17.984 1.00 16.95 428 LEU A C 1
ATOM 787 O O . LEU A 1 111 ? 1.398 22.437 16.766 1.00 16.67 428 LEU A O 1
ATOM 792 N N . ILE A 1 112 ? 0.198 22.867 18.627 1.00 14.74 429 ILE A N 1
ATOM 793 C CA . ILE A 1 112 ? -1.056 22.999 17.861 1.00 13.64 429 ILE A CA 1
ATOM 794 C C . ILE A 1 112 ? -0.963 24.188 16.924 1.00 17.84 429 ILE A C 1
ATOM 795 O O . ILE A 1 112 ? -1.404 24.114 15.763 1.00 17.03 429 ILE A O 1
ATOM 800 N N . HIS A 1 113 ? -0.426 25.319 17.415 1.00 14.98 430 HIS A N 1
ATOM 801 C CA . HIS A 1 113 ? -0.311 26.486 16.539 1.00 15.69 430 HIS A CA 1
ATOM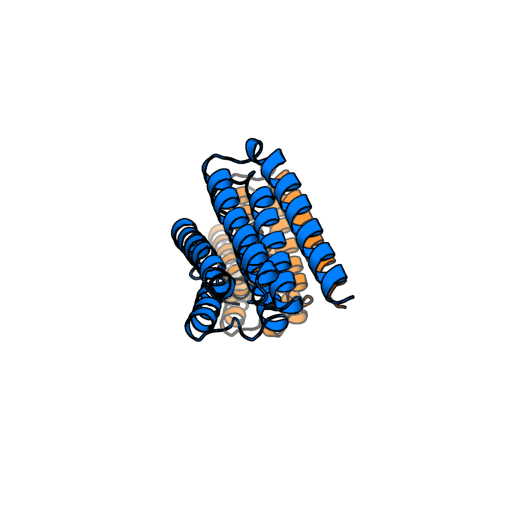 802 C C . HIS A 1 113 ? 0.598 26.199 15.363 1.00 16.03 430 HIS A C 1
ATOM 803 O O . HIS A 1 113 ? 0.308 26.622 14.231 1.00 15.82 430 HIS A O 1
ATOM 810 N N . ILE A 1 114 ? 1.725 25.516 15.610 1.00 16.12 431 ILE A N 1
ATOM 811 C CA . ILE A 1 114 ? 2.597 25.102 14.509 1.00 14.78 431 ILE A CA 1
ATOM 812 C C . ILE A 1 114 ? 1.847 24.235 13.506 1.00 16.94 431 ILE A C 1
ATOM 813 O O . ILE A 1 114 ? 1.895 24.479 12.295 1.00 16.90 431 ILE A O 1
ATOM 818 N N A ASP A 1 115 ? 1.152 23.202 13.994 0.45 17.38 432 ASP A N 1
ATOM 819 N N B ASP A 1 115 ? 1.185 23.180 13.991 0.55 17.32 432 ASP A N 1
ATOM 820 C CA A ASP A 1 115 ? 0.492 22.252 13.101 0.45 18.99 432 ASP A CA 1
ATOM 821 C CA B ASP A 1 115 ? 0.496 22.261 13.089 0.55 18.96 432 ASP A CA 1
ATOM 822 C C A ASP A 1 115 ? -0.630 22.915 12.310 0.45 19.01 432 ASP A C 1
ATOM 823 C C B ASP A 1 115 ? -0.575 22.980 12.281 0.55 18.97 432 ASP A C 1
ATOM 824 O O A ASP A 1 115 ? -0.869 22.568 11.148 0.45 19.89 432 ASP A O 1
ATOM 825 O O B ASP A 1 115 ? -0.721 22.739 11.076 0.55 19.59 432 ASP A O 1
ATOM 834 N N . THR A 1 116 ? -1.339 23.863 12.928 1.00 16.71 433 THR A N 1
ATOM 835 C CA . THR A 1 116 ? -2.361 24.613 12.206 1.00 16.71 433 THR A CA 1
ATOM 836 C C . THR A 1 116 ? -1.741 25.456 11.099 1.00 17.27 433 THR A C 1
ATOM 837 O O . THR A 1 116 ? -2.243 25.492 9.961 1.00 18.43 433 THR A O 1
ATOM 841 N N . TYR A 1 117 ? -0.637 26.131 11.418 1.00 17.42 434 TYR A N 1
ATOM 842 C CA . TYR A 1 117 ? 0.035 26.974 10.440 1.00 15.39 434 TYR A CA 1
ATOM 843 C C . TYR A 1 117 ? 0.543 26.147 9.266 1.00 19.18 434 TYR A C 1
ATOM 844 O O . TYR A 1 117 ? 0.352 26.519 8.099 1.00 19.24 434 TYR A O 1
ATOM 853 N N . LEU A 1 118 ? 1.189 25.013 9.553 1.00 19.71 435 LEU A N 1
ATOM 854 C CA . LEU A 1 118 ? 1.689 24.190 8.451 1.00 18.11 435 LEU A CA 1
ATOM 855 C C . LEU A 1 118 ? 0.563 23.553 7.649 1.00 20.35 435 LEU A C 1
ATOM 856 O O . LEU A 1 118 ? 0.752 23.286 6.458 1.00 20.28 435 LEU A O 1
ATOM 861 N N . MET A 1 119 ? -0.602 23.276 8.261 1.00 20.02 436 MET A N 1
ATOM 862 C CA . MET A 1 119 ? -1.741 22.781 7.479 1.00 21.37 436 MET A CA 1
ATOM 863 C C . MET A 1 119 ? -2.190 23.836 6.476 1.00 19.20 436 MET A C 1
ATOM 864 O O . MET A 1 119 ? -2.495 23.533 5.313 1.00 21.19 436 MET A O 1
ATOM 869 N N . LYS A 1 120 ? -2.162 25.104 6.902 1.00 18.24 437 LYS A N 1
ATOM 870 C CA . LYS A 1 120 ? -2.623 26.181 6.051 1.00 18.32 437 LYS A CA 1
ATOM 871 C C . LYS A 1 120 ? -1.551 26.667 5.090 1.00 18.16 437 LYS A C 1
ATOM 872 O O . LYS A 1 120 ? -1.883 27.202 4.024 1.00 21.58 437 LYS A O 1
ATOM 878 N N . ASN A 1 121 ? -0.281 26.469 5.423 1.00 17.08 438 ASN A N 1
ATOM 879 C CA . ASN A 1 121 ? 0.833 26.949 4.603 1.00 19.15 438 ASN A CA 1
ATOM 880 C C . ASN A 1 121 ? 1.888 25.857 4.494 1.00 18.90 438 ASN A C 1
ATOM 881 O O . ASN A 1 121 ? 2.988 25.972 5.047 1.00 18.84 438 ASN A O 1
ATOM 886 N N . PRO A 1 122 ? 1.592 24.780 3.773 1.00 21.29 439 PRO A N 1
ATOM 887 C CA . PRO A 1 122 ? 2.508 23.619 3.811 1.00 24.55 439 PRO A CA 1
ATOM 888 C C . PRO A 1 122 ? 3.837 23.871 3.137 1.00 25.26 439 PRO A C 1
ATOM 889 O O . PRO A 1 122 ? 4.788 23.130 3.409 1.00 27.23 439 PRO A O 1
ATOM 893 N N . SER A 1 123 ? 3.947 24.889 2.283 1.00 24.08 440 SER A N 1
ATOM 894 C CA . SER A 1 123 ? 5.255 25.192 1.720 1.00 24.57 440 SER A CA 1
ATOM 895 C C . SER A 1 123 ? 6.249 25.643 2.784 1.00 23.05 440 SER A C 1
ATOM 896 O O . SER A 1 123 ? 7.457 25.628 2.517 1.00 24.79 440 SER A O 1
ATOM 899 N N . ALA A 1 124 ? 5.802 26.005 3.990 1.00 20.60 441 ALA A N 1
ATOM 900 C CA . ALA A 1 124 ? 6.725 26.485 5.011 1.00 20.22 441 ALA A CA 1
ATOM 901 C C . ALA A 1 124 ? 7.434 25.355 5.754 1.00 22.12 441 ALA A C 1
ATOM 902 O O . ALA A 1 124 ? 8.352 25.628 6.542 1.00 22.81 441 ALA A O 1
ATOM 904 N N A CYS A 1 125 ? 7.022 24.105 5.599 0.58 24.24 442 CYS A N 1
ATOM 905 N N B CYS A 1 125 ? 7.074 24.106 5.464 0.42 24.42 442 CYS A N 1
ATOM 906 C CA A CYS A 1 125 ? 7.741 23.111 6.377 0.58 24.35 442 CYS A CA 1
ATOM 907 C CA B CYS A 1 125 ? 7.720 22.947 6.068 0.42 24.80 442 CYS A CA 1
ATOM 908 C C A CYS A 1 125 ? 9.135 22.885 5.800 0.58 24.03 442 CYS A C 1
ATOM 909 C C B CYS A 1 125 ? 9.205 22.891 5.725 0.42 24.09 442 CYS A C 1
ATOM 910 O O A CYS A 1 125 ? 9.437 23.203 4.648 0.58 24.87 442 CYS A O 1
ATOM 911 O O B CYS A 1 125 ? 9.638 23.321 4.651 0.42 24.41 442 CYS A O 1
ATOM 916 N N . SER A 1 126 ? 9.995 22.344 6.650 1.00 20.99 443 SER A N 1
ATOM 917 C CA . SER A 1 126 ? 11.371 22.020 6.330 1.00 22.10 443 SER A CA 1
ATOM 918 C C . SER A 1 126 ? 11.767 20.850 7.210 1.00 19.47 443 SER A C 1
ATOM 919 O O . SER A 1 126 ? 11.094 20.559 8.200 1.00 20.13 443 SER A O 1
ATOM 922 N N . ASN A 1 127 ? 12.857 20.185 6.838 1.00 21.10 444 ASN A N 1
ATOM 923 C CA . ASN A 1 127 ? 13.370 19.115 7.681 1.00 21.82 444 ASN A CA 1
ATOM 924 C C . ASN A 1 127 ? 13.672 19.626 9.084 1.00 20.99 444 ASN A C 1
ATOM 925 O O . ASN A 1 127 ? 13.444 18.925 10.074 1.00 20.24 444 ASN A O 1
ATOM 930 N N . SER A 1 128 ? 14.247 20.818 9.191 1.00 22.45 445 SER A N 1
ATOM 931 C CA . SER A 1 128 ? 14.696 21.244 10.512 1.00 23.35 445 SER A CA 1
ATOM 932 C C . SER A 1 128 ? 13.518 21.683 11.376 1.00 21.93 445 SER A C 1
ATOM 933 O O . SER A 1 128 ? 13.541 21.494 12.595 1.00 22.47 445 SER A O 1
ATOM 936 N N . ILE A 1 129 ? 12.462 22.209 10.762 1.00 18.49 446 ILE A N 1
ATOM 937 C CA . ILE A 1 129 ? 11.224 22.485 11.484 1.00 19.05 446 ILE A CA 1
ATOM 938 C C . ILE A 1 129 ? 10.585 21.186 11.959 1.00 21.41 446 ILE A C 1
ATOM 939 O O . ILE A 1 129 ? 10.160 21.084 13.117 1.00 19.24 446 ILE A O 1
ATOM 944 N N . ALA A 1 130 ? 10.563 20.157 11.101 1.00 20.06 447 ALA A N 1
ATOM 945 C CA . ALA A 1 130 ? 10.037 18.856 11.525 1.00 19.60 447 ALA A CA 1
ATOM 946 C C . ALA A 1 130 ? 10.843 18.281 12.679 1.00 20.66 447 ALA A C 1
ATOM 947 O O . ALA A 1 130 ? 10.273 17.717 13.628 1.00 21.83 447 ALA A O 1
ATOM 949 N N . SER A 1 131 ? 12.183 18.408 12.626 1.00 19.75 448 SER A N 1
ATOM 950 C CA . SER A 1 131 ? 12.998 17.914 13.726 1.00 19.72 448 SER A CA 1
ATOM 951 C C . SER A 1 131 ? 12.713 18.687 14.998 1.00 18.69 448 SER A C 1
ATOM 952 O O . SER A 1 131 ? 12.693 18.120 16.093 1.00 21.54 448 SER A O 1
ATOM 955 N N . THR A 1 132 ? 12.475 19.977 14.866 1.00 18.56 449 THR A N 1
ATOM 956 C CA . THR A 1 132 ? 12.250 20.795 16.047 1.00 19.54 449 THR A CA 1
ATOM 957 C C . THR A 1 132 ? 10.909 20.478 16.687 1.00 19.64 449 THR A C 1
ATOM 958 O O . THR A 1 132 ? 10.792 20.468 17.921 1.00 20.22 449 THR A O 1
ATOM 962 N N . ILE A 1 133 ? 9.894 20.171 15.868 1.00 17.59 450 ILE A N 1
ATOM 963 C CA . ILE A 1 133 ? 8.625 19.703 16.414 1.00 17.09 450 ILE A CA 1
ATOM 964 C C . ILE A 1 133 ? 8.852 18.483 17.285 1.00 16.30 450 ILE A C 1
ATOM 965 O O . ILE A 1 133 ? 8.284 18.369 18.378 1.00 19.55 450 ILE A O 1
ATOM 970 N N . GLN A 1 134 ? 9.682 17.557 16.821 1.00 18.09 451 GLN A N 1
ATOM 971 C CA . GLN A 1 134 ? 9.938 16.352 17.603 1.00 22.20 451 GLN A CA 1
ATOM 972 C C . GLN A 1 134 ? 10.662 16.671 18.903 1.00 23.86 451 GLN A C 1
ATOM 973 O O . GLN A 1 134 ? 10.352 16.075 19.941 1.00 25.79 451 GLN A O 1
ATOM 979 N N . LEU A 1 135 ? 11.635 17.591 18.872 1.00 21.06 452 LEU A N 1
ATOM 980 C CA . LEU A 1 135 ? 12.311 17.962 20.118 1.00 23.32 452 LEU A CA 1
ATOM 981 C C . LEU A 1 135 ? 11.374 18.683 21.076 1.00 22.94 452 LEU A C 1
ATOM 982 O O . LEU A 1 135 ? 11.497 18.518 22.296 1.00 22.22 452 LEU A O 1
ATOM 987 N N . LEU A 1 136 ? 10.448 19.488 20.547 1.00 19.14 453 LEU A N 1
ATOM 988 C CA . LEU A 1 136 ? 9.429 20.114 21.391 1.00 18.11 453 LEU A CA 1
ATOM 989 C C . LEU A 1 136 ? 8.565 19.059 22.066 1.00 21.68 453 LEU A C 1
ATOM 990 O O . LEU A 1 136 ? 8.312 19.141 23.274 1.00 21.95 453 LEU A O 1
ATOM 995 N N . LYS A 1 137 ? 8.111 18.055 21.296 1.00 21.09 454 LYS A N 1
ATOM 996 C CA . LYS A 1 137 ? 7.296 16.968 21.852 1.00 24.21 454 LYS A CA 1
ATOM 997 C C . LYS A 1 137 ? 8.022 16.231 22.969 1.00 26.64 454 LYS A C 1
ATOM 998 O O . LYS A 1 137 ? 7.401 15.795 23.948 1.00 30.68 454 LYS A O 1
ATOM 1004 N N . GLN A 1 138 ? 9.325 16.037 22.817 1.00 25.01 455 GLN A N 1
ATOM 1005 C CA . GLN A 1 138 ? 10.089 15.308 23.827 1.00 28.69 455 GLN A CA 1
ATOM 1006 C C . GLN A 1 138 ? 10.190 16.073 25.142 1.00 27.01 455 GLN A C 1
ATOM 1007 O O . GLN A 1 138 ? 10.351 15.448 26.201 1.00 28.49 455 GLN A O 1
ATOM 1013 N N . LEU A 1 139 ? 10.144 17.415 25.095 1.00 24.67 456 LEU A N 1
ATOM 1014 C CA . LEU A 1 139 ? 10.125 18.214 26.324 1.00 24.04 456 LEU A CA 1
ATOM 1015 C C . LEU A 1 139 ? 8.871 17.955 27.155 1.00 23.34 456 LEU A C 1
ATOM 1016 O O . LEU A 1 139 ? 8.872 18.180 28.373 1.00 24.05 456 LEU A O 1
ATOM 1021 N N . ASP A 1 140 ? 7.782 17.541 26.516 1.00 20.80 457 ASP A N 1
ATOM 1022 C CA . ASP A 1 140 ? 6.502 17.362 27.204 1.00 23.06 457 ASP A CA 1
ATOM 1023 C C . ASP A 1 140 ? 6.483 15.974 27.841 1.00 24.47 457 ASP A C 1
ATOM 1024 O O . ASP A 1 140 ? 5.830 15.029 27.386 1.00 27.97 457 ASP A O 1
ATOM 1029 N N . ASN A 1 141 ? 7.238 15.859 28.928 1.00 22.38 458 ASN A N 1
ATOM 1030 C CA . ASN A 1 141 ? 7.482 14.559 29.535 1.00 24.48 458 ASN A CA 1
ATOM 1031 C C . ASN A 1 141 ? 7.834 14.820 30.991 1.00 23.22 458 ASN A C 1
ATOM 1032 O O . ASN A 1 141 ? 8.920 15.338 31.273 1.00 25.43 458 ASN A O 1
ATOM 1037 N N . LYS A 1 142 ? 6.946 14.441 31.910 1.00 25.00 459 LYS A N 1
ATOM 1038 C CA . LYS A 1 142 ? 7.157 14.826 33.306 1.00 28.53 459 LYS A CA 1
ATOM 1039 C C . LYS A 1 142 ? 8.398 14.172 33.908 1.00 30.56 459 LYS A C 1
ATOM 1040 O O . LYS A 1 142 ? 9.039 14.756 34.791 1.00 32.93 459 LYS A O 1
ATOM 1046 N N . LYS A 1 143 ? 8.750 12.966 33.459 1.00 30.63 460 LYS A N 1
ATOM 1047 C CA . LYS A 1 143 ? 9.864 12.255 34.078 1.00 33.07 460 LYS A CA 1
ATOM 1048 C C . LYS A 1 143 ? 11.203 12.937 33.809 1.00 30.87 460 LYS A C 1
ATOM 1049 O O . LYS A 1 143 ? 12.099 12.888 34.655 1.00 33.12 460 LYS A O 1
ATOM 1051 N N . SER A 1 144 ? 11.373 13.562 32.653 1.00 28.31 461 SER A N 1
ATOM 1052 C CA . SER A 1 144 ? 12.625 14.234 32.326 1.00 28.84 461 SER A CA 1
ATOM 1053 C C . SER A 1 144 ? 12.543 15.739 32.532 1.00 26.56 461 SER A C 1
ATOM 1054 O O . SER A 1 144 ? 13.466 16.463 32.147 1.00 29.70 461 SER A O 1
ATOM 1057 N N . PHE A 1 145 ? 11.447 16.233 33.100 1.00 26.09 462 PHE A N 1
ATOM 1058 C CA . PHE A 1 145 ? 11.235 17.671 33.233 1.00 23.34 462 PHE A CA 1
ATOM 1059 C C . PHE A 1 145 ? 12.163 18.230 34.305 1.00 25.74 462 PHE A C 1
ATOM 1060 O O . PHE A 1 145 ? 12.132 17.789 35.454 1.00 28.10 462 PHE A O 1
ATOM 1068 N N . ASN A 1 146 ? 13.006 19.175 33.910 1.00 25.23 463 ASN A N 1
ATOM 1069 C CA . ASN A 1 146 ? 13.866 19.915 34.825 1.00 28.49 463 ASN A CA 1
ATOM 1070 C C . ASN A 1 146 ? 13.359 21.345 34.811 1.00 32.78 463 ASN A C 1
ATOM 1071 O O . ASN A 1 146 ? 13.505 22.031 33.785 1.00 33.06 463 ASN A O 1
ATOM 1076 N N . PRO A 1 147 ? 12.718 21.821 35.878 1.00 33.73 464 PRO A N 1
ATOM 1077 C CA . PRO A 1 147 ? 11.943 23.071 35.771 1.00 35.63 464 PRO A CA 1
ATOM 1078 C C . PRO A 1 147 ? 12.699 24.225 35.143 1.00 37.91 464 PRO A C 1
ATOM 1079 O O . PRO A 1 147 ? 12.124 24.947 34.319 1.00 40.58 464 PRO A O 1
ATOM 1083 N N . GLU A 1 148 ? 13.980 24.403 35.481 1.00 38.35 465 GLU A N 1
ATOM 1084 C CA . GLU A 1 148 ? 14.749 25.490 34.887 1.00 37.48 465 GLU A CA 1
ATOM 1085 C C . GLU A 1 148 ? 15.203 25.155 33.475 1.00 31.78 465 GLU A C 1
ATOM 1086 O O . GLU A 1 148 ? 15.019 25.963 32.560 1.00 31.48 465 GLU A O 1
ATOM 1092 N N . GLN A 1 149 ? 15.836 23.994 33.284 1.00 31.56 466 GLN A N 1
ATOM 1093 C CA . GLN A 1 149 ? 16.435 23.709 31.980 1.00 29.39 466 GLN A CA 1
ATOM 1094 C C . GLN A 1 149 ? 15.369 23.478 30.923 1.00 25.18 466 GLN A C 1
ATOM 1095 O O . GLN A 1 149 ? 15.496 23.949 29.785 1.00 23.93 466 GLN A O 1
ATOM 1101 N N . SER A 1 150 ? 14.337 22.709 31.267 1.00 23.37 467 SER A N 1
ATOM 1102 C CA . SER A 1 150 ? 13.271 22.426 30.308 1.00 23.50 467 SER A CA 1
ATOM 1103 C C . SER A 1 150 ? 12.583 23.699 29.852 1.00 22.86 467 SER A C 1
ATOM 1104 O O . SER A 1 150 ? 12.195 23.818 28.687 1.00 20.98 467 SER A O 1
ATOM 1107 N N . PHE A 1 151 ? 12.412 24.659 30.756 1.00 24.61 468 PHE A N 1
ATOM 1108 C CA . PHE A 1 151 ? 11.749 25.905 30.388 1.00 24.85 468 PHE A CA 1
ATOM 1109 C C . PHE A 1 151 ? 12.637 26.749 29.485 1.00 23.47 468 PHE A C 1
ATOM 1110 O O . PHE A 1 151 ? 12.166 27.317 28.497 1.00 21.01 468 PHE A O 1
ATOM 1118 N N . LYS A 1 152 ? 13.921 26.874 29.832 1.00 24.95 469 LYS A N 1
ATOM 1119 C CA . LYS A 1 152 ? 14.854 27.569 28.951 1.00 23.53 469 LYS A CA 1
ATOM 1120 C C . LYS A 1 152 ? 14.888 26.926 27.568 1.00 20.23 469 LYS A C 1
ATOM 1121 O O . LYS A 1 152 ? 14.891 27.625 26.549 1.00 21.61 469 LYS A O 1
ATOM 1127 N N . ASP A 1 153 ? 14.937 25.593 27.507 1.00 19.76 470 ASP A N 1
ATOM 1128 C CA . ASP A 1 153 ? 14.947 24.927 26.210 1.00 18.14 470 ASP A CA 1
ATOM 1129 C C . ASP A 1 153 ? 13.641 25.166 25.445 1.00 18.27 470 ASP A C 1
ATOM 1130 O O . ASP A 1 153 ? 13.655 25.368 24.228 1.00 16.91 470 ASP A O 1
ATOM 1135 N N . PHE A 1 154 ? 12.496 25.056 26.121 1.00 16.69 471 PHE A N 1
ATOM 1136 C CA . PHE A 1 154 ? 11.240 25.387 25.440 1.00 15.93 471 PHE A CA 1
ATOM 1137 C C . PHE A 1 154 ? 11.269 26.804 24.879 1.00 15.98 471 PHE A C 1
ATOM 1138 O O . PHE A 1 154 ? 10.920 27.026 23.710 1.00 17.61 471 PHE A O 1
ATOM 1146 N N . CYS A 1 155 ? 11.644 27.776 25.708 1.00 16.50 472 CYS A N 1
ATOM 1147 C CA . CYS A 1 155 ? 11.635 29.161 25.249 1.00 18.62 472 CYS A CA 1
ATOM 1148 C C . CYS A 1 155 ? 12.597 29.363 24.092 1.00 18.97 472 CYS A C 1
ATOM 1149 O O . CYS A 1 155 ? 12.308 30.127 23.165 1.00 17.57 472 CYS A O 1
ATOM 1152 N N . SER A 1 156 ? 13.750 28.683 24.123 1.00 16.64 473 SER A N 1
ATOM 1153 C CA . SER A 1 156 ? 14.673 28.753 22.989 1.00 16.75 473 SER A CA 1
ATOM 1154 C C . SER A 1 156 ? 14.057 28.184 21.719 1.00 16.99 473 SER A C 1
ATOM 1155 O O . SER A 1 156 ? 14.111 28.810 20.646 1.00 16.02 473 SER A O 1
ATOM 1158 N N . TYR A 1 157 ? 13.530 26.959 21.799 1.00 19.16 474 TYR A N 1
ATOM 1159 C CA . TYR A 1 157 ? 12.941 26.344 20.616 1.00 18.71 474 TYR A CA 1
ATOM 1160 C C . TYR A 1 157 ? 11.799 27.186 20.096 1.00 19.41 474 TYR A C 1
ATOM 1161 O O . TYR A 1 157 ? 11.639 27.330 18.883 1.00 20.61 474 TYR A O 1
ATOM 1170 N N . LYS A 1 158 ? 11.007 27.764 21.004 1.00 18.31 475 LYS A N 1
ATOM 1171 C CA . LYS A 1 158 ? 9.835 28.532 20.577 1.00 18.12 475 LYS A CA 1
ATOM 1172 C C . LYS A 1 158 ? 10.252 29.801 19.852 1.00 16.95 475 LYS A C 1
ATOM 1173 O O . LYS A 1 158 ? 9.779 30.075 18.741 1.00 17.38 475 LYS A O 1
ATOM 1179 N N . GLU A 1 159 ? 11.211 30.545 20.430 1.00 17.41 476 GLU A N 1
ATOM 1180 C CA . GLU A 1 159 ? 11.736 31.754 19.794 1.00 16.06 476 GLU A CA 1
ATOM 1181 C C . GLU A 1 159 ? 12.229 31.455 18.386 1.00 18.53 476 GLU A C 1
ATOM 1182 O O . GLU A 1 159 ? 11.869 32.132 17.411 1.00 17.07 476 GLU A O 1
ATOM 1188 N N . ILE A 1 160 ? 13.096 30.464 18.259 1.00 16.96 477 ILE A N 1
ATOM 1189 C CA . ILE A 1 160 ? 13.694 30.251 16.945 1.00 15.76 477 ILE A CA 1
ATOM 1190 C C . ILE A 1 160 ? 12.700 29.601 15.985 1.00 17.05 477 ILE A C 1
ATOM 1191 O O . ILE A 1 160 ? 12.716 29.902 14.785 1.00 17.38 477 ILE A O 1
ATOM 1196 N N . THR A 1 161 ? 11.835 28.699 16.474 1.00 14.51 478 THR A N 1
ATOM 1197 C CA . THR A 1 161 ? 10.824 28.109 15.581 1.00 15.39 478 THR A CA 1
ATOM 1198 C C . THR A 1 161 ? 9.934 29.189 14.969 1.00 16.83 478 THR A C 1
ATOM 1199 O O . THR A 1 161 ? 9.603 29.134 13.780 1.00 18.52 478 THR A O 1
ATOM 1203 N N . ILE A 1 162 ? 9.537 30.186 15.755 1.00 16.13 479 ILE A N 1
ATOM 1204 C CA . ILE A 1 162 ? 8.758 31.282 15.179 1.00 17.94 479 ILE A CA 1
ATOM 1205 C C . ILE A 1 162 ? 9.551 31.959 14.068 1.00 18.90 479 ILE A C 1
ATOM 1206 O O . ILE A 1 162 ? 9.022 32.200 12.972 1.00 18.15 479 ILE A O 1
ATOM 1211 N N . GLN A 1 163 ? 10.847 32.214 14.305 1.00 18.00 480 GLN A N 1
ATOM 1212 C CA . GLN A 1 163 ? 11.691 32.809 13.278 1.00 19.65 480 GLN A CA 1
ATOM 1213 C C . GLN A 1 163 ? 11.765 31.920 12.045 1.00 19.93 480 GLN A C 1
ATOM 1214 O O . GLN A 1 163 ? 11.688 32.416 10.912 1.00 21.40 480 GLN A O 1
ATOM 1220 N N . LEU A 1 164 ? 11.880 30.604 12.238 1.00 18.69 481 LEU A N 1
ATOM 1221 C CA . LEU A 1 164 ? 12.047 29.710 11.089 1.00 19.08 481 LEU A CA 1
ATOM 1222 C C . LEU A 1 164 ? 10.762 29.602 10.277 1.00 18.12 481 LEU A C 1
ATOM 1223 O O . LEU A 1 164 ? 10.810 29.444 9.039 1.00 20.32 481 LEU A O 1
ATOM 1228 N N . LEU A 1 165 ? 9.608 29.617 10.970 1.00 17.13 482 LEU A N 1
ATOM 1229 C CA . LEU A 1 165 ? 8.322 29.499 10.271 1.00 18.26 482 LEU A CA 1
ATOM 1230 C C . LEU A 1 165 ? 8.014 30.754 9.483 1.00 23.08 482 LEU A C 1
ATOM 1231 O O . LEU A 1 165 ? 7.304 30.688 8.461 1.00 24.97 482 LEU A O 1
ATOM 1236 N N . LEU A 1 166 ? 8.517 31.891 9.938 1.00 21.79 483 LEU A N 1
ATOM 1237 C CA . LEU A 1 166 ? 8.296 33.171 9.283 1.00 24.03 483 LEU A CA 1
ATOM 1238 C C . LEU A 1 166 ? 9.383 33.517 8.279 1.00 26.72 483 LEU A C 1
ATOM 1239 O O . LEU A 1 166 ? 9.213 34.475 7.521 1.00 25.63 483 LEU A O 1
ATOM 1244 N N . LYS A 1 167 ? 10.495 32.776 8.269 1.00 27.24 484 LYS A N 1
ATOM 1245 C CA . LYS A 1 167 ? 11.584 33.053 7.339 1.00 29.30 484 LYS A CA 1
ATOM 1246 C C . LYS A 1 167 ? 11.136 33.203 5.883 1.00 26.48 484 LYS A C 1
ATOM 1247 O O . LYS A 1 167 ? 11.690 34.075 5.195 1.00 27.99 484 LYS A O 1
ATOM 1253 N N . PRO A 1 168 ? 10.131 32.429 5.353 1.00 28.13 485 PRO A N 1
ATOM 1254 C CA . PRO A 1 168 ? 9.684 32.664 3.975 1.00 28.67 485 PRO A CA 1
ATOM 1255 C C . PRO A 1 168 ? 9.286 34.104 3.678 1.00 28.48 485 PRO A C 1
ATOM 1256 O O . PRO A 1 168 ? 9.298 34.493 2.507 1.00 33.24 485 PRO A O 1
ATOM 1260 N N . PHE A 1 169 ? 8.896 34.895 4.692 1.00 23.96 486 PHE A N 1
ATOM 1261 C CA . PHE A 1 169 ? 8.470 36.276 4.460 1.00 23.40 486 PHE A CA 1
ATOM 1262 C C . PHE A 1 169 ? 9.589 37.288 4.663 1.00 25.15 486 PHE A C 1
ATOM 1263 O O . PHE A 1 169 ? 9.426 38.463 4.305 1.00 25.62 486 PHE A O 1
ATOM 1271 N N . GLU A 1 170 ? 10.729 36.847 5.196 1.00 29.31 487 GLU A N 1
ATOM 1272 C CA . GLU A 1 170 ? 11.822 37.762 5.507 1.00 34.51 487 GLU A CA 1
ATOM 1273 C C . GLU A 1 170 ? 12.447 38.347 4.244 1.00 32.71 487 GLU A C 1
ATOM 1274 O O . GLU A 1 170 ? 12.458 39.571 4.062 1.00 34.18 487 GLU A O 1
ATOM 1280 N N . THR A 1 171 ? 12.970 37.498 3.337 1.00 33.30 488 THR A N 1
ATOM 1281 C CA . THR A 1 171 ? 13.547 37.971 2.069 1.00 39.69 488 THR A CA 1
ATOM 1282 C C . THR A 1 171 ? 13.173 37.055 0.901 1.00 41.88 488 THR A C 1
ATOM 1283 O O . THR A 1 171 ? 14.043 36.563 0.172 1.00 45.66 488 THR A O 1
ATOM 1287 N N . PRO A 1 172 ? 11.873 36.880 0.632 1.00 39.07 489 PRO A N 1
ATOM 1288 C CA . PRO A 1 172 ? 11.488 36.018 -0.498 1.00 40.27 489 PRO A CA 1
ATOM 1289 C C . PRO A 1 172 ? 11.840 36.595 -1.881 1.00 44.57 489 PRO A C 1
ATOM 1290 O O . PRO A 1 172 ? 11.989 37.810 -2.063 1.00 43.93 489 PRO A O 1
ATOM 1294 N N . LYS B 1 16 ? -16.960 13.618 24.295 1.00 70.04 333 LYS B N 1
ATOM 1295 C CA . LYS B 1 16 ? -18.068 12.753 24.694 1.00 68.12 333 LYS B CA 1
ATOM 1296 C C . LYS B 1 16 ? -17.897 12.331 26.149 1.00 64.21 333 LYS B C 1
ATOM 1297 O O . LYS B 1 16 ? -18.697 12.689 27.015 1.00 65.87 333 LYS B O 1
ATOM 1299 N N . ASN B 1 17 ? -16.843 11.567 26.419 1.00 61.81 334 ASN B N 1
ATOM 1300 C CA . ASN B 1 17 ? -16.436 11.316 27.794 1.00 54.21 334 ASN B CA 1
ATOM 1301 C C . ASN B 1 17 ? -15.739 12.519 28.416 1.00 49.09 334 ASN B C 1
ATOM 1302 O O . ASN B 1 17 ? -15.296 12.428 29.566 1.00 44.53 334 ASN B O 1
ATOM 1304 N N . GLN B 1 18 ? -15.636 13.639 27.684 1.00 47.30 335 GLN B N 1
ATOM 1305 C CA . GLN B 1 18 ? -14.902 14.793 28.197 1.00 45.80 335 GLN B CA 1
ATOM 1306 C C . GLN B 1 18 ? -15.615 15.438 29.378 1.00 42.72 335 GLN B C 1
ATOM 1307 O O . GLN B 1 18 ? -14.965 15.899 30.321 1.00 42.25 335 GLN B O 1
ATOM 1313 N N . MET B 1 19 ? -16.948 15.507 29.342 1.00 43.55 336 MET B N 1
ATOM 1314 C CA . MET B 1 19 ? -17.658 16.119 30.462 1.00 43.82 336 MET B CA 1
ATOM 1315 C C . MET B 1 19 ? -17.484 15.301 31.737 1.00 39.64 336 MET B C 1
ATOM 1316 O O . MET B 1 19 ? -17.248 15.858 32.819 1.00 37.53 336 MET B O 1
ATOM 1321 N N . SER B 1 20 ? -17.577 13.978 31.635 1.00 36.75 337 SER B N 1
ATOM 1322 C CA . SER B 1 20 ? -17.402 13.180 32.835 1.00 34.11 337 SER B CA 1
ATOM 1323 C C . SER B 1 20 ? -15.940 13.178 33.272 1.00 31.68 337 SER B C 1
ATOM 1324 O O . SER B 1 20 ? -15.651 13.091 34.467 1.00 28.73 337 SER B O 1
ATOM 1327 N N . LYS B 1 21 ? -15.008 13.331 32.331 1.00 33.95 338 LYS B N 1
ATOM 1328 C CA . LYS B 1 21 ? -13.604 13.474 32.717 1.00 33.43 338 LYS B CA 1
ATOM 1329 C C . LYS B 1 21 ? -13.413 14.710 33.584 1.00 32.07 338 LYS B C 1
ATOM 1330 O O . LYS B 1 21 ? -12.794 14.650 34.658 1.00 29.06 338 LYS B O 1
ATOM 1336 N N . GLN B 1 22 ? -13.974 15.834 33.145 1.00 35.08 339 GLN B N 1
ATOM 1337 C CA . GLN B 1 22 ? -13.827 17.083 33.881 1.00 37.65 339 GLN B CA 1
ATOM 1338 C C . GLN B 1 22 ? -14.587 17.049 35.200 1.00 35.23 339 GLN B C 1
ATOM 1339 O O . GLN B 1 22 ? -14.125 17.614 36.201 1.00 32.53 339 GLN B O 1
ATOM 1345 N N . GLN B 1 23 ? -15.741 16.380 35.244 1.00 32.22 340 GLN B N 1
ATOM 1346 C CA . GLN B 1 23 ? -16.430 16.258 36.529 1.00 31.24 340 GLN B CA 1
ATOM 1347 C C . GLN B 1 23 ? -15.522 15.629 37.578 1.00 27.62 340 GLN B C 1
ATOM 1348 O O . GLN B 1 23 ? -15.397 16.138 38.701 1.00 25.86 340 GLN B O 1
ATOM 1354 N N . LEU B 1 24 ? -14.881 14.513 37.229 1.00 23.59 341 LEU B N 1
ATOM 1355 C CA . LEU B 1 24 ? -14.027 13.822 38.181 1.00 23.88 341 LEU B CA 1
ATOM 1356 C C . LEU B 1 24 ? -12.814 14.661 38.565 1.00 23.61 341 LEU B C 1
ATOM 1357 O O . LEU B 1 24 ? -12.433 14.702 39.740 1.00 22.18 341 LEU B O 1
ATOM 1362 N N . LEU B 1 25 ? -12.179 15.332 37.597 1.00 25.78 342 LEU B N 1
ATOM 1363 C CA . LEU B 1 25 ? -11.016 16.137 37.961 1.00 25.52 342 LEU B CA 1
ATOM 1364 C C . LEU B 1 25 ? -11.404 17.247 38.937 1.00 28.11 342 LEU B C 1
ATOM 1365 O O . LEU B 1 25 ? -10.673 17.522 39.900 1.00 26.18 342 LEU B O 1
ATOM 1370 N N . GLY B 1 26 ? -12.571 17.863 38.726 1.00 28.61 343 GLY B N 1
ATOM 1371 C CA . GLY B 1 26 ? -13.037 18.902 39.634 1.00 29.02 343 GLY B CA 1
ATOM 1372 C C . GLY B 1 26 ? -13.423 18.365 41.001 1.00 28.07 343 GLY B C 1
ATOM 1373 O O . GLY B 1 26 ? -13.185 19.020 42.020 1.00 27.41 343 GLY B O 1
ATOM 1374 N N . GLU B 1 27 ? -14.055 17.184 41.042 1.00 24.78 344 GLU B N 1
ATOM 1375 C CA . GLU B 1 27 ? -14.322 16.518 42.318 1.00 22.50 344 GLU B CA 1
ATOM 1376 C C . GLU B 1 27 ? -13.042 16.306 43.109 1.00 22.79 344 GLU B C 1
ATOM 1377 O O . GLU B 1 27 ? -12.986 16.577 44.318 1.00 23.43 344 GLU B O 1
ATOM 1383 N N . ILE B 1 28 ? -12.025 15.742 42.464 1.00 21.02 345 ILE B N 1
ATOM 1384 C CA . ILE B 1 28 ? -10.810 15.408 43.198 1.00 22.74 345 ILE B CA 1
ATOM 1385 C C . ILE B 1 28 ? -10.137 16.678 43.701 1.00 25.41 345 ILE B C 1
ATOM 1386 O O . ILE B 1 28 ? -9.590 16.711 44.815 1.00 25.87 345 ILE B O 1
ATOM 1391 N N . GLN B 1 29 ? -10.170 17.742 42.893 1.00 30.06 346 GLN B N 1
ATOM 1392 C CA . GLN B 1 29 ? -9.555 18.998 43.304 1.00 34.64 346 GLN B CA 1
ATOM 1393 C C . GLN B 1 29 ? -10.258 19.582 44.525 1.00 32.85 346 GLN B C 1
ATOM 1394 O O . GLN B 1 29 ? -9.602 20.031 45.476 1.00 32.23 346 GLN B O 1
ATOM 1400 N N . GLY B 1 30 ? -11.596 19.595 44.512 1.00 29.56 347 GLY B N 1
ATOM 1401 C CA . GLY B 1 30 ? -12.341 20.057 45.676 1.00 28.40 347 GLY B CA 1
ATOM 1402 C C . GLY B 1 30 ? -12.099 19.205 46.910 1.00 26.79 347 GLY B C 1
ATOM 1403 O O . GLY B 1 30 ? -12.016 19.727 48.028 1.00 27.54 347 GLY B O 1
ATOM 1404 N N . PHE B 1 31 ? -12.000 17.879 46.726 1.00 22.01 348 PHE B N 1
ATOM 1405 C CA . PHE B 1 31 ? -11.690 16.978 47.828 1.00 20.96 348 PHE B CA 1
ATOM 1406 C C . PHE B 1 31 ? -10.342 17.334 48.437 1.00 22.43 348 PHE B C 1
ATOM 1407 O O . PHE B 1 31 ? -10.232 17.513 49.653 1.00 22.18 348 PHE B O 1
ATOM 1415 N N . LYS B 1 32 ? -9.310 17.445 47.590 1.00 24.78 349 LYS B N 1
ATOM 1416 C CA . LYS B 1 32 ? -7.975 17.811 48.064 1.00 26.68 349 LYS B CA 1
ATOM 1417 C C . LYS B 1 32 ? -8.008 19.114 48.854 1.00 28.95 349 LYS B C 1
ATOM 1418 O O . LYS B 1 32 ? -7.412 19.213 49.928 1.00 28.96 349 LYS B O 1
ATOM 1424 N N . GLU B 1 33 ? -8.722 20.119 48.345 1.00 30.09 350 GLU B N 1
ATOM 1425 C CA . GLU B 1 33 ? -8.804 21.410 49.036 1.00 32.82 350 GLU B CA 1
ATOM 1426 C C . GLU B 1 33 ? -9.539 21.307 50.368 1.00 30.90 350 GLU B C 1
ATOM 1427 O O . GLU B 1 33 ? -9.105 21.906 51.362 1.00 32.83 350 GLU B O 1
ATOM 1433 N N . ASN B 1 34 ? -10.649 20.561 50.421 1.00 27.89 351 ASN B N 1
ATOM 1434 C CA . ASN B 1 34 ? -11.341 20.364 51.696 1.00 29.13 351 ASN B CA 1
ATOM 1435 C C . ASN B 1 34 ? -10.407 19.790 52.744 1.00 26.17 351 ASN B C 1
ATOM 1436 O O . ASN B 1 34 ? -10.369 20.266 53.882 1.00 26.19 351 ASN B O 1
ATOM 1441 N N . TYR B 1 35 ? -9.650 18.749 52.384 1.00 22.50 352 TYR B N 1
ATOM 1442 C CA . TYR B 1 35 ? -8.879 18.068 53.410 1.00 19.48 352 TYR B CA 1
ATOM 1443 C C . TYR B 1 35 ? -7.614 18.829 53.757 1.00 23.50 352 TYR B C 1
ATOM 1444 O O . TYR B 1 35 ? -7.240 18.887 54.930 1.00 25.29 352 TYR B O 1
ATOM 1453 N N . TRP B 1 36 ? -6.952 19.452 52.776 1.00 23.11 353 TRP B N 1
ATOM 1454 C CA . TRP B 1 36 ? -5.798 20.261 53.141 1.00 26.61 353 TRP B CA 1
ATOM 1455 C C . TRP B 1 36 ? -6.234 21.427 54.005 1.00 27.29 353 TRP B C 1
ATOM 1456 O O . TRP B 1 36 ? -5.512 21.833 54.921 1.00 25.78 353 TRP B O 1
ATOM 1467 N N . ASN B 1 37 ? -7.438 21.944 53.766 1.00 28.53 354 ASN B N 1
ATOM 1468 C CA . ASN B 1 37 ? -7.955 23.001 54.623 1.00 32.92 354 ASN B CA 1
ATOM 1469 C C . ASN B 1 37 ? -8.288 22.512 56.021 1.00 29.89 354 ASN B C 1
ATOM 1470 O O . ASN B 1 37 ? -8.429 23.348 56.919 1.00 32.83 354 ASN B O 1
ATOM 1475 N N . MET B 1 38 ? -8.383 21.198 56.243 1.00 25.26 355 MET B N 1
ATOM 1476 C CA . MET B 1 38 ? -8.618 20.683 57.583 1.00 27.15 355 MET B CA 1
ATOM 1477 C C . MET B 1 38 ? -7.379 20.065 58.209 1.00 27.23 355 MET B C 1
ATOM 1478 O O . MET B 1 38 ? -7.505 19.373 59.226 1.00 25.52 355 MET B O 1
ATOM 1483 N N . LYS B 1 39 ? -6.191 20.306 57.631 1.00 24.96 356 LYS B N 1
ATOM 1484 C CA . LYS B 1 39 ? -4.971 19.687 58.156 1.00 21.95 356 LYS B CA 1
ATOM 1485 C C . LYS B 1 39 ? -4.658 20.152 59.564 1.00 24.29 356 LYS B C 1
ATOM 1486 O O . LYS B 1 39 ? -3.970 19.437 60.292 1.00 23.55 356 LYS B O 1
ATOM 1492 N N . ASP B 1 40 ? -5.146 21.324 59.968 1.00 26.97 357 ASP B N 1
ATOM 1493 C CA . ASP B 1 40 ? -4.876 21.814 61.308 1.00 30.36 357 ASP B CA 1
ATOM 1494 C C . ASP B 1 40 ? -5.504 20.956 62.395 1.00 27.57 357 ASP B C 1
ATOM 1495 O O . ASP B 1 40 ? -5.132 21.099 63.566 1.00 28.65 357 ASP B O 1
ATOM 1500 N N . LEU B 1 41 ? -6.444 20.081 62.042 1.00 23.32 358 LEU B N 1
ATOM 1501 C CA . LEU B 1 41 ? -6.991 19.142 63.009 1.00 21.81 358 LEU B CA 1
ATOM 1502 C C . LEU B 1 41 ? -6.013 18.034 63.364 1.00 24.35 358 LEU B C 1
ATOM 1503 O O . LEU B 1 41 ? -6.200 17.374 64.389 1.00 26.38 358 LEU B O 1
ATOM 1508 N N . LEU B 1 42 ? -5.009 17.800 62.528 1.00 21.38 359 LEU B N 1
ATOM 1509 C CA . LEU B 1 42 ? -4.142 16.635 62.612 1.00 18.59 359 LEU B CA 1
ATOM 1510 C C . LEU B 1 42 ? -2.853 16.920 63.365 1.00 20.31 359 LEU B C 1
ATOM 1511 O O . LEU B 1 42 ? -2.326 18.040 63.353 1.00 20.76 359 LEU B O 1
ATOM 1516 N N . THR B 1 43 ? -2.314 15.863 63.979 1.00 20.59 360 THR B N 1
ATOM 1517 C CA . THR B 1 43 ? -0.969 15.932 64.513 1.00 22.56 360 THR B CA 1
ATOM 1518 C C . THR B 1 43 ? 0.031 16.208 63.398 1.00 22.99 360 THR B C 1
ATOM 1519 O O . THR B 1 43 ? -0.231 15.980 62.215 1.00 23.47 360 THR B O 1
ATOM 1523 N N . LEU B 1 44 ? 1.214 16.673 63.808 1.00 23.73 361 LEU B N 1
ATOM 1524 C CA . LEU B 1 44 ? 2.293 16.911 62.858 1.00 28.16 361 LEU B CA 1
ATOM 1525 C C . LEU B 1 44 ? 2.545 15.683 61.985 1.00 26.99 361 LEU B C 1
ATOM 1526 O O . LEU B 1 44 ? 2.641 15.785 60.754 1.00 26.01 361 LEU B O 1
ATOM 1531 N N . THR B 1 45 ? 2.653 14.511 62.614 1.00 26.87 362 THR B N 1
ATOM 1532 C CA . THR B 1 45 ? 2.915 13.284 61.873 1.00 29.20 362 THR B CA 1
ATOM 1533 C C . THR B 1 45 ? 1.803 13.005 60.880 1.00 27.41 362 THR B C 1
ATOM 1534 O O . THR B 1 45 ? 2.042 12.555 59.753 1.00 29.32 362 THR B O 1
ATOM 1538 N N . ASN B 1 46 ? 0.569 13.254 61.282 1.00 23.38 363 ASN B N 1
ATOM 1539 C CA . ASN B 1 46 ? -0.517 12.920 60.387 1.00 20.54 363 ASN B CA 1
ATOM 1540 C C . ASN B 1 46 ? -0.683 13.954 59.276 1.00 19.62 363 ASN B C 1
ATOM 1541 O O . ASN B 1 46 ? -1.196 13.612 58.199 1.00 21.42 363 ASN B O 1
ATOM 1546 N N . ARG B 1 47 ? -0.253 15.205 59.499 1.00 20.16 364 ARG B N 1
ATOM 1547 C CA . ARG B 1 47 ? -0.228 16.174 58.403 1.00 22.22 364 ARG B CA 1
ATOM 1548 C C . ARG B 1 47 ? 0.740 15.725 57.328 1.00 22.50 364 ARG B C 1
ATOM 1549 O O . ARG B 1 47 ? 0.466 15.870 56.130 1.00 23.37 364 ARG B O 1
ATOM 1557 N N . HIS B 1 48 ? 1.880 15.153 57.746 1.00 24.15 365 HIS B N 1
ATOM 1558 C CA . HIS B 1 48 ? 2.826 14.625 56.773 1.00 25.87 365 HIS B CA 1
ATOM 1559 C C . HIS B 1 48 ? 2.222 13.452 56.005 1.00 24.65 365 HIS B C 1
ATOM 1560 O O . HIS B 1 48 ? 2.363 13.366 54.777 1.00 25.62 365 HIS B O 1
ATOM 1567 N N . HIS B 1 49 ? 1.545 12.537 56.710 1.00 23.42 366 HIS B N 1
ATOM 1568 C CA . HIS B 1 49 ? 0.835 11.456 56.034 1.00 23.89 366 HIS B CA 1
ATOM 1569 C C . HIS B 1 49 ? -0.164 11.999 55.023 1.00 23.14 366 HIS B C 1
ATOM 1570 O O . HIS B 1 49 ? -0.294 11.463 53.913 1.00 20.37 366 HIS B O 1
ATOM 1577 N N . LEU B 1 50 ? -0.917 13.034 55.421 1.00 18.48 367 LEU B N 1
ATOM 1578 C CA . LEU B 1 50 ? -1.926 13.605 54.534 1.00 16.94 367 LEU B CA 1
ATOM 1579 C C . LEU B 1 50 ? -1.272 14.173 53.285 1.00 20.11 367 LEU B C 1
ATOM 1580 O O . LEU B 1 50 ? -1.770 13.960 52.169 1.00 18.44 367 LEU B O 1
ATOM 1585 N N . ARG B 1 51 ? -0.136 14.864 53.447 1.00 22.17 368 ARG B N 1
ATOM 1586 C CA . ARG B 1 51 ? 0.589 15.387 52.291 1.00 21.11 368 ARG B CA 1
ATOM 1587 C C . ARG B 1 51 ? 0.934 14.276 51.304 1.00 22.44 368 ARG B C 1
ATOM 1588 O O . ARG B 1 51 ? 0.755 14.432 50.089 1.00 25.50 368 ARG B O 1
ATOM 1596 N N . VAL B 1 52 ? 1.432 13.143 51.813 1.00 21.72 369 VAL B N 1
ATOM 1597 C CA . VAL B 1 52 ? 1.763 12.014 50.936 1.00 21.01 369 VAL B CA 1
ATOM 1598 C C . VAL B 1 52 ? 0.527 11.543 50.168 1.00 21.07 369 VAL B C 1
ATOM 1599 O O . VAL B 1 52 ? 0.585 11.312 48.948 1.00 21.98 369 VAL B O 1
ATOM 1603 N N . PHE B 1 53 ? -0.611 11.413 50.850 1.00 19.17 370 PHE B N 1
ATOM 1604 C CA . PHE B 1 53 ? -1.829 10.947 50.171 1.00 19.02 370 PHE B CA 1
ATOM 1605 C C . PHE B 1 53 ? -2.318 11.952 49.127 1.00 17.34 370 PHE B C 1
ATOM 1606 O O . PHE B 1 53 ? -2.849 11.564 48.067 1.00 18.93 370 PHE B O 1
ATOM 1614 N N . LEU B 1 54 ? -2.210 13.254 49.425 1.00 19.08 371 LEU B N 1
ATOM 1615 C CA . LEU B 1 54 ? -2.683 14.245 48.463 1.00 21.54 371 LEU B CA 1
ATOM 1616 C C . LEU B 1 54 ? -1.756 14.319 47.253 1.00 21.18 371 LEU B C 1
ATOM 1617 O O . LEU B 1 54 ? -2.211 14.658 46.151 1.00 22.38 371 LEU B O 1
ATOM 1622 N N . GLU B 1 55 ? -0.463 13.991 47.433 1.00 21.64 372 GLU B N 1
ATOM 1623 C CA . GLU B 1 55 ? 0.449 13.846 46.301 1.00 24.42 372 GLU B CA 1
ATOM 1624 C C . GLU B 1 55 ? 0.001 12.704 45.409 1.00 21.61 372 GLU B C 1
ATOM 1625 O O . GLU B 1 55 ? 0.066 12.800 44.176 1.00 22.08 372 GLU B O 1
ATOM 1631 N N . TYR B 1 56 ? -0.469 11.611 46.018 1.00 19.83 373 TYR B N 1
ATOM 1632 C CA . TYR B 1 56 ? -0.992 10.506 45.224 1.00 18.44 373 TYR B CA 1
ATOM 1633 C C . TYR B 1 56 ? -2.213 10.957 44.442 1.00 18.36 373 TYR B C 1
ATOM 1634 O O . TYR B 1 56 ? -2.361 10.599 43.266 1.00 20.92 373 TYR B O 1
ATOM 1643 N N . LEU B 1 57 ? -3.125 11.691 45.103 1.00 18.16 374 LEU B N 1
ATOM 1644 C CA . LEU B 1 57 ? -4.292 12.234 44.410 1.00 18.28 374 LEU B CA 1
ATOM 1645 C C . LEU B 1 57 ? -3.859 13.097 43.238 1.00 19.76 374 LEU B C 1
ATOM 1646 O O . LEU B 1 57 ? -4.444 13.023 42.144 1.00 20.72 374 LEU B O 1
ATOM 1651 N N . ASP B 1 58 ? -2.820 13.922 43.429 1.00 20.19 375 ASP B N 1
ATOM 1652 C CA . ASP B 1 58 ? -2.359 14.747 42.311 1.00 24.04 375 ASP B CA 1
ATOM 1653 C C . ASP B 1 58 ? -1.910 13.883 41.139 1.00 25.48 375 ASP B C 1
ATOM 1654 O O . ASP B 1 58 ? -2.147 14.226 39.971 1.00 27.06 375 ASP B O 1
ATOM 1659 N N . ASN B 1 59 ? -1.237 12.762 41.428 1.00 23.56 376 ASN B N 1
ATOM 1660 C CA . ASN B 1 59 ? -0.788 11.882 40.353 1.00 24.09 376 ASN B CA 1
ATOM 1661 C C . ASN B 1 59 ? -1.959 11.237 39.615 1.00 22.13 376 ASN B C 1
ATOM 1662 O O . ASN B 1 59 ? -1.884 11.033 38.400 1.00 25.01 376 ASN B O 1
ATOM 1667 N N . ILE B 1 60 ? -3.026 10.858 40.331 1.00 20.99 377 ILE B N 1
ATOM 1668 C CA . ILE B 1 60 ? -4.209 10.340 39.653 1.00 22.33 377 ILE B CA 1
ATOM 1669 C C . ILE B 1 60 ? -4.722 11.377 38.670 1.00 24.81 377 ILE B C 1
ATOM 1670 O O . ILE B 1 60 ? -5.006 11.074 37.507 1.00 25.12 377 ILE B O 1
ATOM 1675 N N . CYS B 1 61 ? -4.808 12.628 39.124 1.00 24.28 378 CYS B N 1
ATOM 1676 C CA . CYS B 1 61 ? -5.285 13.707 38.263 1.00 26.65 378 CYS B CA 1
ATOM 1677 C C . CYS B 1 61 ? -4.416 13.899 37.021 1.00 31.26 378 CYS B C 1
ATOM 1678 O O . CYS B 1 61 ? -4.934 13.997 35.901 1.00 33.48 378 CYS B O 1
ATOM 1681 N N . SER B 1 62 ? -3.093 13.998 37.189 1.00 29.21 379 SER B N 1
ATOM 1682 C CA . SER B 1 62 ? -2.242 14.240 36.022 1.00 33.23 379 SER B CA 1
ATOM 1683 C C . SER B 1 62 ? -2.285 13.066 35.047 1.00 33.45 379 SER B C 1
ATOM 1684 O O . SER B 1 62 ? -2.334 13.267 33.829 1.00 35.08 379 SER B O 1
ATOM 1687 N N . ALA B 1 63 ? -2.326 11.833 35.554 1.00 31.46 380 ALA B N 1
ATOM 1688 C CA . ALA B 1 63 ? -2.422 10.695 34.647 1.00 30.81 380 ALA B CA 1
ATOM 1689 C C . ALA B 1 63 ? -3.729 10.746 33.870 1.00 32.24 380 ALA B C 1
ATOM 1690 O O . ALA B 1 63 ? -3.760 10.485 32.659 1.00 34.82 380 ALA B O 1
ATOM 1692 N N . PHE B 1 64 ? -4.807 11.130 34.547 1.00 29.03 381 PHE B N 1
ATOM 1693 C CA . PHE B 1 64 ? -6.125 11.151 33.926 1.00 28.93 381 PHE B CA 1
ATOM 1694 C C . PHE B 1 64 ? -6.276 12.354 33.009 1.00 31.20 381 PHE B C 1
ATOM 1695 O O . PHE B 1 64 ? -6.789 12.226 31.890 1.00 31.53 381 PHE B O 1
ATOM 1703 N N . LYS B 1 65 ? -5.808 13.527 33.443 1.00 30.93 382 LYS B N 1
ATOM 1704 C CA . LYS B 1 65 ? -5.872 14.695 32.567 1.00 35.31 382 LYS B CA 1
ATOM 1705 C C . LYS B 1 65 ? -5.117 14.451 31.264 1.00 39.83 382 LYS B C 1
ATOM 1706 O O . LYS B 1 65 ? -5.524 14.941 30.198 1.00 41.40 382 LYS B O 1
ATOM 1712 N N . ASP B 1 66 ? -4.037 13.674 31.317 1.00 43.23 383 ASP B N 1
ATOM 1713 C CA . ASP B 1 66 ? -3.235 13.370 30.137 1.00 46.56 383 ASP B CA 1
ATOM 1714 C C . ASP B 1 66 ? -3.690 12.108 29.415 1.00 42.91 383 ASP B C 1
ATOM 1715 O O . ASP B 1 66 ? -3.010 11.666 28.480 1.00 42.28 383 ASP B O 1
ATOM 1720 N N . ASP B 1 67 ? -4.813 11.523 29.834 1.00 41.03 384 ASP B N 1
ATOM 1721 C CA . ASP B 1 67 ? -5.420 10.368 29.176 1.00 41.26 384 ASP B CA 1
ATOM 1722 C C . ASP B 1 67 ? -4.506 9.143 29.202 1.00 42.09 384 ASP B C 1
ATOM 1723 O O . ASP B 1 67 ? -4.493 8.346 28.256 1.00 42.54 384 ASP B O 1
ATOM 1728 N N . LYS B 1 68 ? -3.749 8.993 30.296 1.00 40.85 385 LYS B N 1
ATOM 1729 C CA . LYS B 1 68 ? -2.906 7.837 30.580 1.00 40.85 385 LYS B CA 1
ATOM 1730 C C . LYS B 1 68 ? -3.595 6.793 31.449 1.00 39.19 385 LYS B C 1
ATOM 1731 O O . LYS B 1 68 ? -3.050 5.705 31.648 1.00 39.84 385 LYS B O 1
ATOM 1733 N N . THR B 1 69 ? -4.762 7.108 31.997 1.00 34.70 386 THR B N 1
ATOM 1734 C CA . THR B 1 69 ? -5.601 6.136 32.663 1.00 30.65 386 THR B CA 1
ATOM 1735 C C . THR B 1 69 ? -7.031 6.533 32.347 1.00 32.23 386 THR B C 1
ATOM 1736 O O . THR B 1 69 ? -7.277 7.638 31.856 1.00 36.27 386 THR B O 1
ATOM 1740 N N . ASP B 1 70 ? -7.970 5.624 32.572 1.00 29.59 387 ASP B N 1
ATOM 1741 C CA . ASP B 1 70 ? -9.354 5.925 32.224 1.00 27.96 387 ASP B CA 1
ATOM 1742 C C . ASP B 1 70 ? -10.128 6.388 33.462 1.00 24.93 387 ASP B C 1
ATOM 1743 O O . ASP B 1 70 ? -9.634 6.363 34.583 1.00 25.84 387 ASP B O 1
ATOM 1748 N N A GLU B 1 71 ? -11.364 6.850 33.225 0.47 25.55 388 GLU B N 1
ATOM 1749 N N B GLU B 1 71 ? -11.365 6.821 33.220 0.53 25.60 388 GLU B N 1
ATOM 1750 C CA A GLU B 1 71 ? -12.176 7.375 34.321 0.47 22.92 388 GLU B CA 1
ATOM 1751 C CA B GLU B 1 71 ? -12.175 7.371 34.298 0.53 22.95 388 GLU B CA 1
ATOM 1752 C C A GLU B 1 71 ? -12.421 6.314 35.384 0.47 21.25 388 GLU B C 1
ATOM 1753 C C B GLU B 1 71 ? -12.464 6.327 35.370 0.53 21.29 388 GLU B C 1
ATOM 1754 O O A GLU B 1 71 ? -12.384 6.608 36.583 0.47 20.59 388 GLU B O 1
ATOM 1755 O O B GLU B 1 71 ? -12.491 6.644 36.565 0.53 20.66 388 GLU B O 1
ATOM 1766 N N . LYS B 1 72 ? -12.702 5.079 34.964 1.00 20.42 389 LYS B N 1
ATOM 1767 C CA . LYS B 1 72 ? -13.061 4.046 35.933 1.00 19.45 389 LYS B CA 1
ATOM 1768 C C . LYS B 1 72 ? -11.913 3.782 36.889 1.00 21.31 389 LYS B C 1
ATOM 1769 O O . LYS B 1 72 ? -12.116 3.672 38.108 1.00 18.99 389 LYS B O 1
ATOM 1775 N N . SER B 1 73 ? -10.694 3.702 36.344 1.00 22.98 390 SER B N 1
ATOM 1776 C CA . SER B 1 73 ? -9.522 3.407 37.154 1.00 20.67 390 SER B CA 1
ATOM 1777 C C . SER B 1 73 ? -9.169 4.584 38.050 1.00 18.33 390 SER B C 1
ATOM 1778 O O . SER B 1 73 ? -8.858 4.409 39.234 1.00 19.53 390 SER B O 1
ATOM 1781 N N . ALA B 1 74 ? -9.258 5.793 37.499 1.00 19.67 391 ALA B N 1
ATOM 1782 C CA . ALA B 1 74 ? -8.965 6.998 38.258 1.00 18.10 391 ALA B CA 1
ATOM 1783 C C . ALA B 1 74 ? -9.926 7.171 39.417 1.00 16.96 391 ALA B C 1
ATOM 1784 O O . ALA B 1 74 ? -9.502 7.451 40.540 1.00 16.99 391 ALA B O 1
ATOM 1786 N N . ARG B 1 75 ? -11.227 7.024 39.158 1.00 17.95 392 ARG B N 1
ATOM 1787 C CA . ARG B 1 75 ? -12.181 7.182 40.239 1.00 16.80 392 ARG B CA 1
ATOM 1788 C C . ARG B 1 75 ? -12.035 6.077 41.265 1.00 16.72 392 ARG B C 1
ATOM 1789 O O . ARG B 1 75 ? -12.186 6.341 42.465 1.00 17.61 392 ARG B O 1
ATOM 1797 N N . ALA B 1 76 ? -11.695 4.857 40.829 1.00 17.32 393 ALA B N 1
ATOM 1798 C CA . ALA B 1 76 ? -11.512 3.785 41.806 1.00 16.71 393 ALA B CA 1
ATOM 1799 C C . ALA B 1 76 ? -10.361 4.107 42.740 1.00 15.22 393 ALA B C 1
ATOM 1800 O O . ALA B 1 76 ? -10.447 3.855 43.938 1.00 15.69 393 ALA B O 1
ATOM 1802 N N . ALA B 1 77 ? -9.270 4.667 42.200 1.00 16.30 394 ALA B N 1
ATOM 1803 C CA . ALA B 1 77 ? -8.109 4.974 43.024 1.00 15.86 394 ALA B CA 1
ATOM 1804 C C . ALA B 1 77 ? -8.385 6.175 43.914 1.00 16.61 394 ALA B C 1
ATOM 1805 O O . ALA B 1 77 ? -7.941 6.217 45.066 1.00 17.52 394 ALA B O 1
ATOM 1807 N N . TYR B 1 78 ? -9.132 7.151 43.399 1.00 16.13 395 TYR B N 1
ATOM 1808 C CA . TYR B 1 78 ? -9.628 8.246 44.225 1.00 17.84 395 TYR B CA 1
ATOM 1809 C C . TYR B 1 78 ? -10.437 7.714 45.398 1.00 19.08 395 TYR B C 1
ATOM 1810 O O . TYR B 1 78 ? -10.214 8.106 46.544 1.00 15.62 395 TYR B O 1
ATOM 1819 N N . ASP B 1 79 ? -11.386 6.816 45.119 1.00 18.31 396 ASP B N 1
ATOM 1820 C CA . ASP B 1 79 ? -12.216 6.245 46.179 1.00 17.07 396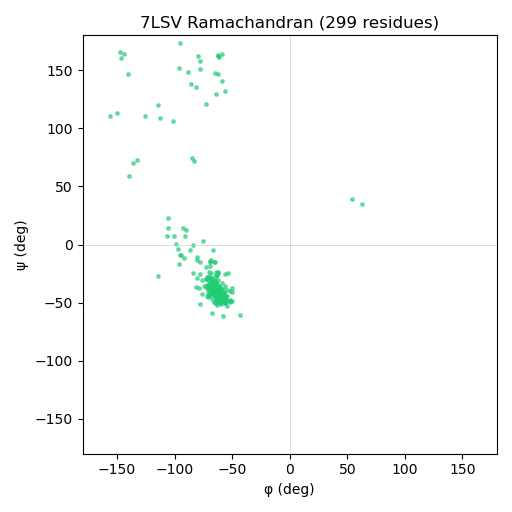 ASP B CA 1
ATOM 1821 C C . ASP B 1 79 ? -11.377 5.541 47.233 1.00 16.56 396 ASP B C 1
ATOM 1822 O O . ASP B 1 79 ? -11.655 5.635 48.436 1.00 16.57 396 ASP B O 1
ATOM 1827 N N . PHE B 1 80 ? -10.382 4.775 46.790 1.00 13.79 397 PHE B N 1
ATOM 1828 C CA . PHE B 1 80 ? -9.496 4.083 47.739 1.00 14.49 397 PHE B CA 1
ATOM 1829 C C . PHE B 1 80 ? -8.764 5.070 48.651 1.00 17.02 397 PHE B C 1
ATOM 1830 O O . PHE B 1 80 ? -8.721 4.899 49.880 1.00 14.10 397 PHE B O 1
ATOM 1838 N N . LEU B 1 81 ? -8.222 6.141 48.071 1.00 16.04 398 LEU B N 1
ATOM 1839 C CA . LEU B 1 81 ? -7.495 7.138 48.867 1.00 16.05 398 LEU B CA 1
ATOM 1840 C C . LEU B 1 81 ? -8.441 7.947 49.753 1.00 16.34 398 LEU B C 1
ATOM 1841 O O . LEU B 1 81 ? -8.071 8.315 50.869 1.00 16.96 398 LEU B O 1
ATOM 1846 N N . ASN B 1 82 ? -9.659 8.210 49.281 1.00 15.47 399 ASN B N 1
ATOM 1847 C CA . ASN B 1 82 ? -10.674 8.854 50.108 1.00 15.83 399 ASN B CA 1
ATOM 1848 C C . ASN B 1 82 ? -10.801 8.082 51.415 1.00 16.20 399 ASN B C 1
ATOM 1849 O O . ASN B 1 82 ? -10.695 8.651 52.509 1.00 16.06 399 ASN B O 1
ATOM 1854 N N . ALA B 1 83 ? -10.942 6.761 51.306 1.00 14.32 400 ALA B N 1
ATOM 1855 C CA . ALA B 1 83 ? -11.075 5.932 52.502 1.00 14.84 400 ALA B CA 1
ATOM 1856 C C . ALA B 1 83 ? -9.848 6.040 53.398 1.00 16.58 400 ALA B C 1
ATOM 1857 O O . ALA B 1 83 ? -9.980 6.111 54.627 1.00 15.83 400 ALA B O 1
ATOM 1859 N N . GLN B 1 84 ? -8.645 6.023 52.802 1.00 14.47 401 GLN B N 1
ATOM 1860 C CA . GLN B 1 84 ? -7.426 6.063 53.614 1.00 15.70 401 GLN B CA 1
ATOM 1861 C C . GLN B 1 84 ? -7.242 7.428 54.258 1.00 14.91 401 GLN B C 1
ATOM 1862 O O . GLN B 1 84 ? -6.750 7.514 55.381 1.00 15.28 401 GLN B O 1
ATOM 1868 N N . ILE B 1 85 ? -7.591 8.507 53.547 1.00 15.12 402 ILE B N 1
ATOM 1869 C CA . ILE B 1 85 ? -7.487 9.840 54.140 1.00 14.98 402 ILE B CA 1
ATOM 1870 C C . ILE B 1 85 ? -8.444 9.951 55.316 1.00 16.60 402 ILE B C 1
ATOM 1871 O O . ILE B 1 85 ? -8.087 10.461 56.385 1.00 17.62 402 ILE B O 1
ATOM 1876 N N . ASN B 1 86 ? -9.667 9.443 55.154 1.00 15.44 403 ASN B N 1
ATOM 1877 C CA . ASN B 1 86 ? -10.600 9.502 56.265 1.00 14.63 403 ASN B CA 1
ATOM 1878 C C . ASN B 1 86 ? -10.130 8.656 57.446 1.00 16.45 403 ASN B C 1
ATOM 1879 O O . ASN B 1 86 ? -10.326 9.048 58.603 1.00 17.47 403 ASN B O 1
ATOM 1884 N N . LYS B 1 87 ? -9.484 7.513 57.187 1.00 15.01 404 LYS B N 1
ATOM 1885 C CA . LYS B 1 87 ? -8.973 6.700 58.291 1.00 15.11 404 LYS B CA 1
ATOM 1886 C C . LYS B 1 87 ? -7.845 7.422 59.029 1.00 17.08 404 LYS B C 1
ATOM 1887 O O . LYS B 1 87 ? -7.664 7.220 60.230 1.00 17.87 404 LYS B O 1
ATOM 1893 N N . LEU B 1 88 ? -7.077 8.250 58.322 1.00 17.30 405 LEU B N 1
ATOM 1894 C CA . LEU B 1 88 ? -6.051 9.067 58.964 1.00 16.59 405 LEU B CA 1
ATOM 1895 C C . LEU B 1 88 ? -6.666 10.036 59.975 1.00 15.87 405 LEU B C 1
ATOM 1896 O O . LEU B 1 88 ? -6.149 10.210 61.085 1.00 19.37 405 LEU B O 1
ATOM 1901 N N . PHE B 1 89 ? -7.788 10.668 59.624 1.00 15.27 406 PHE B N 1
ATOM 1902 C CA . PHE B 1 89 ? -8.463 11.519 60.608 1.00 14.34 406 PHE B CA 1
ATOM 1903 C C . PHE B 1 89 ? -9.057 10.695 61.748 1.00 15.90 406 PHE B C 1
ATOM 1904 O O . PHE B 1 89 ? -9.006 11.118 62.911 1.00 17.81 406 PHE B O 1
ATOM 1912 N N . GLU B 1 90 ? -9.671 9.545 61.425 1.00 16.03 407 GLU B N 1
ATOM 1913 C CA . GLU B 1 90 ? -10.215 8.634 62.431 1.00 15.61 407 GLU B CA 1
ATOM 1914 C C . GLU B 1 90 ? -9.193 8.318 63.519 1.00 19.36 407 GLU B C 1
ATOM 1915 O O . GLU B 1 90 ? -9.502 8.350 64.715 1.00 23.69 407 GLU B O 1
ATOM 1921 N N . ASP B 1 91 ? -7.982 7.968 63.104 1.00 17.26 408 ASP B N 1
ATOM 1922 C CA . ASP B 1 91 ? -6.930 7.516 64.009 1.00 20.36 408 ASP B CA 1
ATOM 1923 C C . ASP B 1 91 ? -6.212 8.671 64.703 1.00 20.54 408 ASP B C 1
ATOM 1924 O O . ASP B 1 91 ? -5.464 8.434 65.654 1.00 20.50 408 ASP B O 1
ATOM 1929 N N . ASN B 1 92 ? -6.456 9.904 64.265 1.00 19.69 409 ASN B N 1
ATOM 1930 C CA . ASN B 1 92 ? -5.680 11.044 64.753 1.00 20.27 409 ASN B CA 1
ATOM 1931 C C . ASN B 1 92 ? -5.863 11.252 66.246 1.00 25.39 409 ASN B C 1
ATOM 1932 O O . ASN B 1 92 ? -4.922 11.652 66.937 1.00 23.13 409 ASN B O 1
ATOM 1937 N N . SER B 1 93 ? -7.070 10.995 66.759 1.00 30.09 410 SER B N 1
ATOM 1938 C CA . SER B 1 93 ? -7.356 11.182 68.178 1.00 38.09 410 SER B CA 1
ATOM 1939 C C . SER B 1 93 ? -6.948 10.001 69.044 1.00 41.21 410 SER B C 1
ATOM 1940 O O . SER B 1 93 ? -7.152 10.053 70.266 1.00 43.56 410 SER B O 1
ATOM 1943 N N . LYS B 1 94 ? -6.393 8.951 68.463 1.00 50.19 411 LYS B N 1
ATOM 1944 C CA . LYS B 1 94 ? -6.015 7.760 69.207 1.00 52.50 411 LYS B CA 1
ATOM 1945 C C . LYS B 1 94 ? -4.507 7.799 69.449 1.00 53.39 411 LYS B C 1
ATOM 1946 O O . LYS B 1 94 ? -3.715 7.584 68.526 1.00 49.49 411 LYS B O 1
ATOM 1952 N N . ASN B 1 95 ? -4.122 8.089 70.695 1.00 58.96 412 ASN B N 1
ATOM 1953 C CA . ASN B 1 95 ? -2.728 8.155 71.121 1.00 63.81 412 ASN B CA 1
ATOM 1954 C C . ASN B 1 95 ? -2.313 6.945 71.959 1.00 67.35 412 ASN B C 1
ATOM 1955 O O . ASN B 1 95 ? -1.358 7.033 72.738 1.00 72.73 412 ASN B O 1
ATOM 1960 N N . SER B 1 96 ? -3.017 5.822 71.822 1.00 67.16 413 SER B N 1
ATOM 1961 C CA . SER B 1 96 ? -2.683 4.593 72.526 1.00 67.41 413 SER B CA 1
ATOM 1962 C C . SER B 1 96 ? -2.895 3.421 71.580 1.00 62.62 413 SER B C 1
ATOM 1963 O O . SER B 1 96 ? -3.778 3.459 70.721 1.00 61.77 413 SER B O 1
ATOM 1966 N N . LYS B 1 97 ? -2.068 2.385 71.740 1.00 60.14 414 LYS B N 1
ATOM 1967 C CA . LYS B 1 97 ? -2.110 1.238 70.838 1.00 51.78 414 LYS B CA 1
ATOM 1968 C C . LYS B 1 97 ? -3.449 0.511 70.966 1.00 47.92 414 LYS B C 1
ATOM 1969 O O . LYS B 1 97 ? -4.050 0.476 72.047 1.00 48.43 414 LYS B O 1
ATOM 1973 N N . PRO B 1 98 ? -3.942 -0.075 69.879 1.00 43.80 415 PRO B N 1
ATOM 1974 C CA . PRO B 1 98 ? -5.305 -0.608 69.885 1.00 39.56 415 PRO B CA 1
ATOM 1975 C C . PRO B 1 98 ? -5.399 -1.945 70.605 1.00 31.45 415 PRO B C 1
ATOM 1976 O O . PRO B 1 98 ? -4.425 -2.691 70.722 1.00 30.66 415 PRO B O 1
ATOM 1980 N N . SER B 1 99 ? -6.620 -2.249 71.049 1.00 26.69 416 SER B N 1
ATOM 1981 C CA . SER B 1 99 ? -6.990 -3.618 71.391 1.00 24.95 416 SER B CA 1
ATOM 1982 C C . SER B 1 99 ? -6.895 -4.503 7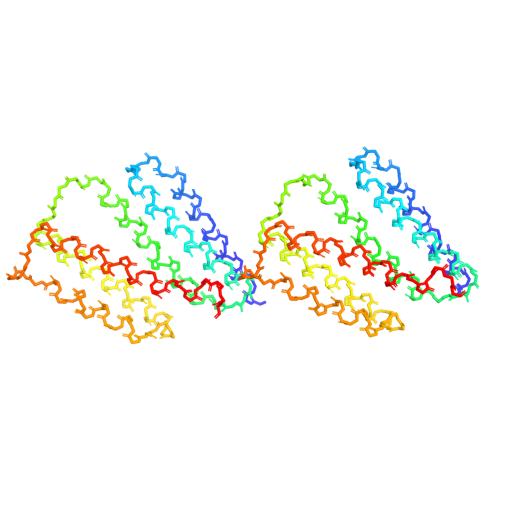0.154 1.00 22.15 416 SER B C 1
ATOM 1983 O O . SER B 1 99 ? -6.874 -4.022 69.011 1.00 21.13 416 SER B O 1
ATOM 1986 N N . PHE B 1 100 ? -6.867 -5.814 70.377 1.00 20.62 417 PHE B N 1
ATOM 1987 C CA . PHE B 1 100 ? -6.859 -6.713 69.232 1.00 18.74 417 PHE B CA 1
ATOM 1988 C C . PHE B 1 100 ? -8.119 -6.543 68.377 1.00 19.01 417 PHE B C 1
ATOM 1989 O O . PHE B 1 100 ? -8.039 -6.534 67.144 1.00 17.90 417 PHE B O 1
ATOM 1997 N N . GLU B 1 101 ? -9.282 -6.426 69.021 1.00 21.32 418 GLU B N 1
ATOM 1998 C CA . GLU B 1 101 ? -10.530 -6.296 68.274 1.00 20.65 418 GLU B CA 1
ATOM 1999 C C . GLU B 1 101 ? -10.479 -5.072 67.367 1.00 20.94 418 GLU B C 1
ATOM 2000 O O . GLU B 1 101 ? -10.861 -5.140 66.191 1.00 21.38 418 GLU B O 1
ATOM 2006 N N . SER B 1 102 ? -9.919 -3.965 67.871 1.00 20.77 419 SER B N 1
ATOM 2007 C CA . SER B 1 102 ? -9.823 -2.754 67.062 1.00 22.67 419 SER B CA 1
ATOM 2008 C C . SER B 1 102 ? -8.822 -2.945 65.928 1.00 20.45 419 SER B C 1
ATOM 2009 O O . SER B 1 102 ? -9.076 -2.570 64.775 1.00 19.28 419 SER B O 1
ATOM 2012 N N . PHE B 1 103 ? -7.686 -3.561 66.242 1.00 19.22 420 PHE B N 1
ATOM 2013 C CA . PHE B 1 103 ? -6.662 -3.837 65.246 1.00 17.46 420 PHE B CA 1
ATOM 2014 C C . PHE B 1 103 ? -7.210 -4.732 64.150 1.00 17.28 420 PHE B C 1
ATOM 2015 O O . PHE B 1 103 ? -7.007 -4.487 62.953 1.00 16.21 420 PHE B O 1
ATOM 2023 N N . SER B 1 104 ? -7.908 -5.790 64.549 1.00 16.55 421 SER B N 1
ATOM 2024 C CA . SER B 1 104 ? -8.397 -6.752 63.581 1.00 16.81 421 SER B CA 1
ATOM 2025 C C . SER B 1 104 ? -9.418 -6.088 62.663 1.00 17.65 421 SER B C 1
ATOM 2026 O O . SER B 1 104 ? -9.419 -6.317 61.449 1.00 17.29 421 SER B O 1
ATOM 2029 N N . GLU B 1 105 ? -10.262 -5.220 63.222 1.00 17.02 422 GLU B N 1
ATOM 2030 C CA . GLU B 1 105 ? -11.191 -4.475 62.370 1.00 17.50 422 GLU B CA 1
ATOM 2031 C C . GLU B 1 105 ? -10.443 -3.601 61.365 1.00 18.01 422 GLU B C 1
ATOM 2032 O O . GLU B 1 105 ? -10.877 -3.466 60.203 1.00 17.42 422 GLU B O 1
ATOM 2038 N N . ASP B 1 106 ? -9.345 -2.964 61.806 1.00 17.08 423 ASP B N 1
ATOM 2039 C CA . ASP B 1 106 ? -8.554 -2.112 60.910 1.00 17.95 423 ASP B CA 1
ATOM 2040 C C . ASP B 1 106 ? -7.984 -2.931 59.759 1.00 17.46 423 ASP B C 1
ATOM 2041 O O . ASP B 1 106 ? -8.036 -2.518 58.590 1.00 17.40 423 ASP B O 1
ATOM 2046 N N . VAL B 1 107 ? -7.412 -4.104 60.075 1.00 14.98 424 VAL B N 1
ATOM 2047 C CA . VAL B 1 107 ? -6.857 -4.960 59.028 1.00 14.12 424 VAL B CA 1
ATOM 2048 C C . VAL B 1 107 ? -7.947 -5.356 58.053 1.00 15.41 424 VAL B C 1
ATOM 2049 O O . VAL B 1 107 ? -7.769 -5.242 56.838 1.00 16.30 424 VAL B O 1
ATOM 2053 N N . GLN B 1 108 ? -9.097 -5.826 58.578 1.00 14.10 425 GLN B N 1
ATOM 2054 C CA . GLN B 1 108 ? -10.188 -6.287 57.721 1.00 15.01 425 GLN B CA 1
ATOM 2055 C C . GLN B 1 108 ? -10.716 -5.160 56.849 1.00 16.69 425 GLN B C 1
ATOM 2056 O O . GLN B 1 108 ? -10.953 -5.352 55.657 1.00 15.22 425 GLN B O 1
ATOM 2062 N N . ARG B 1 109 ? -10.870 -3.969 57.427 1.00 15.47 426 ARG B N 1
ATOM 2063 C CA . ARG B 1 109 ? -11.336 -2.832 56.653 1.00 15.26 426 ARG B CA 1
ATOM 2064 C C . ARG B 1 109 ? -10.374 -2.493 55.525 1.00 14.41 426 ARG B C 1
ATOM 2065 O O . ARG B 1 109 ? -10.796 -2.190 54.409 1.00 15.61 426 ARG B O 1
ATOM 2073 N N . PHE B 1 110 ? -9.078 -2.502 55.801 1.00 14.16 427 PHE B N 1
ATOM 2074 C CA . PHE B 1 110 ? -8.118 -2.188 54.744 1.00 13.97 427 PHE B CA 1
ATOM 2075 C C . PHE B 1 110 ? -8.160 -3.252 53.656 1.00 14.36 427 PHE B C 1
ATOM 2076 O O . PHE B 1 110 ? -8.118 -2.929 52.465 1.00 15.51 427 PHE B O 1
ATOM 2084 N N . LEU B 1 111 ? -8.263 -4.526 54.038 1.00 13.64 428 LEU B N 1
ATOM 2085 C CA . LEU B 1 111 ? -8.343 -5.574 53.024 1.00 14.51 428 LEU B CA 1
ATOM 2086 C C . LEU B 1 111 ? -9.613 -5.414 52.182 1.00 16.64 428 LEU B C 1
ATOM 2087 O O . LEU B 1 111 ? -9.599 -5.658 50.971 1.00 16.95 428 LEU B O 1
ATOM 2092 N N . ILE B 1 112 ? -10.721 -5.018 52.807 1.00 15.52 429 ILE B N 1
ATOM 2093 C CA . ILE B 1 112 ? -11.935 -4.741 52.031 1.00 15.58 429 ILE B CA 1
ATOM 2094 C C . ILE B 1 112 ? -11.684 -3.592 51.063 1.00 17.31 429 ILE B C 1
ATOM 2095 O O . ILE B 1 112 ? -12.135 -3.630 49.905 1.00 16.43 429 ILE B O 1
ATOM 2100 N N . HIS B 1 113 ? -11.031 -2.523 51.529 1.00 16.53 430 HIS B N 1
ATOM 2101 C CA . HIS B 1 113 ? -10.785 -1.425 50.585 1.00 15.96 430 HIS B CA 1
ATOM 2102 C C . HIS B 1 113 ? -9.897 -1.878 49.427 1.00 16.69 430 HIS B C 1
ATOM 2103 O O . HIS B 1 113 ? -10.117 -1.474 48.278 1.00 17.58 430 HIS B O 1
ATOM 2110 N N . ILE B 1 114 ? -8.883 -2.703 49.693 1.00 17.64 431 ILE B N 1
ATOM 2111 C CA . ILE B 1 114 ? -8.077 -3.232 48.586 1.00 17.26 431 ILE B CA 1
ATOM 2112 C C . ILE B 1 114 ? -8.936 -4.036 47.621 1.00 16.73 431 ILE B C 1
ATOM 2113 O O . ILE B 1 114 ? -8.865 -3.860 46.396 1.00 17.29 431 ILE B O 1
ATOM 2118 N N . ASP B 1 115 ? -9.758 -4.946 48.151 1.00 17.08 432 ASP B N 1
ATOM 2119 C CA . ASP B 1 115 ? -10.578 -5.795 47.293 1.00 20.76 432 ASP B CA 1
ATOM 2120 C C . ASP B 1 115 ? -11.531 -4.964 46.441 1.00 19.48 432 ASP B C 1
ATOM 2121 O O . ASP B 1 115 ? -11.745 -5.259 45.261 1.00 21.58 432 ASP B O 1
ATOM 2126 N N . THR B 1 116 ? -12.124 -3.924 47.035 1.00 18.76 433 THR B N 1
ATOM 2127 C CA . THR B 1 116 ? -13.051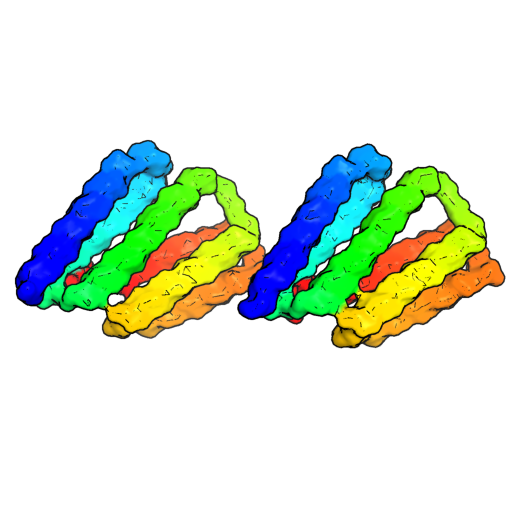 -3.069 46.303 1.00 18.75 433 THR B CA 1
ATOM 2128 C C . THR B 1 116 ? -12.340 -2.374 45.159 1.00 17.22 433 THR B C 1
ATOM 2129 O O . THR B 1 116 ? -12.865 -2.300 44.041 1.00 19.46 433 THR B O 1
ATOM 2133 N N . TYR B 1 117 ? -11.135 -1.879 45.436 1.00 16.00 434 TYR B N 1
ATOM 2134 C CA . TYR B 1 117 ? -10.326 -1.208 44.427 1.00 17.17 434 TYR B CA 1
ATOM 2135 C C . TYR B 1 117 ? -9.992 -2.163 43.283 1.00 18.68 434 TYR B C 1
ATOM 2136 O O . TYR B 1 117 ? -10.190 -1.833 42.105 1.00 18.71 434 TYR B O 1
ATOM 2145 N N . LEU B 1 118 ? -9.563 -3.382 43.621 1.00 18.55 435 LEU B N 1
ATOM 2146 C CA . LEU B 1 118 ? -9.199 -4.350 42.585 1.00 20.17 435 LEU B CA 1
ATOM 2147 C C . LEU B 1 118 ? -10.425 -4.860 41.823 1.00 23.89 435 LEU B C 1
ATOM 2148 O O . LEU B 1 118 ? -10.306 -5.257 40.658 1.00 26.47 435 LEU B O 1
ATOM 2153 N N . MET B 1 119 ? -11.607 -4.865 42.443 1.00 23.76 436 MET B N 1
ATOM 2154 C CA . MET B 1 119 ? -12.817 -5.199 41.691 1.00 25.08 436 MET B CA 1
ATOM 2155 C C . MET B 1 119 ? -13.113 -4.142 40.626 1.00 24.04 436 MET B C 1
ATOM 2156 O O . MET B 1 119 ? -13.505 -4.465 39.487 1.00 26.18 436 MET B O 1
ATOM 2161 N N . LYS B 1 120 ? -12.929 -2.871 40.986 1.00 22.47 437 LYS B N 1
ATOM 2162 C CA . LYS B 1 120 ? -13.259 -1.756 40.119 1.00 22.39 437 LYS B CA 1
ATOM 2163 C C . LYS B 1 120 ? -12.174 -1.521 39.085 1.00 23.29 437 LYS B C 1
ATOM 2164 O O . LYS B 1 120 ? -12.467 -1.085 37.969 1.00 26.27 437 LYS B O 1
ATOM 2170 N N . ASN B 1 121 ? -10.933 -1.859 39.417 1.00 22.97 438 ASN B N 1
ATOM 2171 C CA . ASN B 1 121 ? -9.792 -1.676 38.529 1.00 23.68 438 ASN B CA 1
ATOM 2172 C C . ASN B 1 121 ? -8.981 -2.970 38.520 1.00 23.01 438 ASN B C 1
ATOM 2173 O O . ASN B 1 121 ? -7.900 -3.037 39.107 1.00 22.20 438 ASN B O 1
ATOM 2178 N N . PRO B 1 122 ? -9.491 -4.027 37.872 1.00 26.62 439 PRO B N 1
ATOM 2179 C CA . PRO B 1 122 ? -8.794 -5.332 37.934 1.00 27.59 439 PRO B CA 1
ATOM 2180 C C . PRO B 1 122 ? -7.411 -5.335 37.302 1.00 28.57 439 PRO B C 1
ATOM 2181 O O . PRO B 1 122 ? -6.573 -6.167 37.681 1.00 31.09 439 PRO B O 1
ATOM 2185 N N . SER B 1 123 ? -7.142 -4.448 36.338 1.00 29.88 440 SER B N 1
ATOM 2186 C CA . SER B 1 123 ? -5.788 -4.410 35.793 1.00 33.20 440 SER B CA 1
ATOM 2187 C C . SER B 1 123 ? -4.752 -3.928 36.813 1.00 32.70 440 SER B C 1
ATOM 2188 O O . SER B 1 123 ? -3.552 -3.950 36.515 1.00 35.62 440 SER B O 1
ATOM 2191 N N . ALA B 1 124 ? -5.168 -3.516 38.007 1.00 27.81 441 ALA B N 1
ATOM 2192 C CA . ALA B 1 124 ? -4.206 -3.139 39.034 1.00 25.31 441 ALA B CA 1
ATOM 2193 C C . ALA B 1 124 ? -3.617 -4.336 39.770 1.00 28.00 441 ALA B C 1
ATOM 2194 O O . ALA B 1 124 ? -2.616 -4.175 40.468 1.00 26.57 441 ALA B O 1
ATOM 2196 N N . CYS B 1 125 ? -4.188 -5.531 39.621 1.00 28.05 442 CYS B N 1
ATOM 2197 C CA . CYS B 1 125 ? -3.649 -6.695 40.311 1.00 28.68 442 CYS B CA 1
ATOM 2198 C C . CYS B 1 125 ? -2.197 -6.918 39.900 1.00 28.14 442 CYS B C 1
ATOM 2199 O O . CYS B 1 125 ? -1.832 -6.731 38.737 1.00 30.06 442 CYS B O 1
ATOM 2202 N N . SER B 1 126 ? -1.359 -7.294 40.867 1.00 24.57 443 SER B N 1
ATOM 2203 C CA . SER B 1 126 ? 0.015 -7.663 40.575 1.00 26.03 443 SER B CA 1
ATOM 2204 C C . SER B 1 126 ? 0.444 -8.736 41.563 1.00 25.94 443 SER B C 1
ATOM 2205 O O . SER B 1 126 ? -0.218 -8.958 42.579 1.00 24.77 443 SER B O 1
ATOM 2208 N N . ASN B 1 127 ? 1.571 -9.400 41.250 1.00 27.70 444 ASN B N 1
ATOM 2209 C CA . ASN B 1 127 ? 2.151 -10.378 42.169 1.00 27.67 444 ASN B CA 1
ATOM 2210 C C . ASN B 1 127 ? 2.563 -9.717 43.476 1.00 25.15 444 ASN B C 1
ATOM 2211 O O . ASN B 1 127 ? 2.418 -10.316 44.549 1.00 23.79 444 ASN B O 1
ATOM 2216 N N . SER B 1 128 ? 3.025 -8.470 43.413 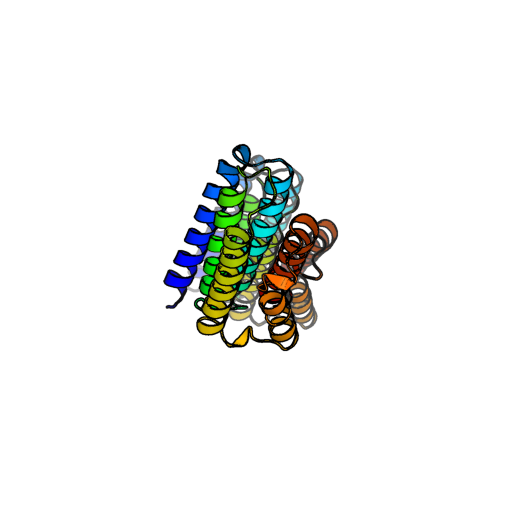1.00 25.63 445 SER B N 1
ATOM 2217 C CA . SER B 1 128 ? 3.503 -7.802 44.621 1.00 24.73 445 SER B CA 1
ATOM 2218 C C . SER B 1 128 ? 2.353 -7.467 45.544 1.00 22.15 445 SER B C 1
ATOM 2219 O O . SER B 1 128 ? 2.457 -7.652 46.764 1.00 22.67 445 SER B O 1
ATOM 2222 N N . ILE B 1 129 ? 1.225 -7.039 44.970 1.00 20.65 446 ILE B N 1
ATOM 2223 C CA . ILE B 1 129 ? 0.038 -6.751 45.755 1.00 20.23 446 ILE B CA 1
ATOM 2224 C C . ILE B 1 129 ? -0.518 -8.027 46.364 1.00 20.69 446 ILE B C 1
ATOM 2225 O O . ILE B 1 129 ? -0.939 -8.039 47.518 1.00 22.65 446 ILE B O 1
ATOM 2230 N N . ALA B 1 130 ? -0.517 -9.129 45.619 1.00 19.42 447 ALA B N 1
ATOM 2231 C CA . ALA B 1 130 ? -0.996 -10.364 46.226 1.00 19.69 447 ALA B CA 1
ATOM 2232 C C . ALA B 1 130 ? -0.133 -10.749 47.419 1.00 20.17 447 ALA B C 1
ATOM 2233 O O . ALA B 1 130 ? -0.643 -11.169 48.466 1.00 21.60 447 ALA B O 1
ATOM 2235 N N . SER B 1 131 ? 1.178 -10.583 47.290 1.00 20.37 448 SER B N 1
ATOM 2236 C CA . SER B 1 131 ? 2.073 -10.896 48.394 1.00 20.04 448 SER B CA 1
ATOM 2237 C C . SER B 1 131 ? 1.813 -10.025 49.621 1.00 21.00 448 SER B C 1
ATOM 2238 O O . SER B 1 131 ? 1.784 -10.531 50.749 1.00 22.26 448 SER B O 1
ATOM 2241 N N . THR B 1 132 ? 1.583 -8.723 49.436 1.00 21.29 449 THR B N 1
ATOM 2242 C CA . THR B 1 132 ? 1.314 -7.883 50.606 1.00 21.55 449 THR B CA 1
ATOM 2243 C C . THR B 1 132 ? -0.055 -8.160 51.218 1.00 23.18 449 THR B C 1
ATOM 2244 O O . THR B 1 132 ? -0.209 -8.082 52.438 1.00 24.50 449 THR B O 1
ATOM 2248 N N . ILE B 1 133 ? -1.069 -8.461 50.400 1.00 22.11 450 ILE B N 1
ATOM 2249 C CA . ILE B 1 133 ? -2.361 -8.885 50.945 1.00 21.43 450 ILE B CA 1
ATOM 2250 C C . ILE B 1 133 ? -2.174 -10.069 51.881 1.00 21.91 450 ILE B C 1
ATOM 2251 O O . ILE B 1 133 ? -2.757 -10.123 52.977 1.00 22.06 450 ILE B O 1
ATOM 2256 N N A GLN B 1 134 ? -1.386 -11.057 51.452 0.55 20.60 451 GLN B N 1
ATOM 2257 N N B GLN B 1 134 ? -1.351 -11.040 51.474 0.45 20.62 451 GLN B N 1
ATOM 2258 C CA A GLN B 1 134 ? -1.187 -12.229 52.292 0.55 20.83 451 GLN B CA 1
ATOM 2259 C CA B GLN B 1 134 ? -1.192 -12.243 52.284 0.45 20.96 451 GLN B CA 1
ATOM 2260 C C A GLN B 1 134 ? -0.538 -11.831 53.611 0.55 20.46 451 GLN B C 1
ATOM 2261 C C B GLN B 1 134 ? -0.423 -11.960 53.569 0.45 20.59 451 GLN B C 1
ATOM 2262 O O A GLN B 1 134 ? -0.995 -12.234 54.691 0.55 19.23 451 GLN B O 1
ATOM 2263 O O B GLN B 1 134 ? -0.663 -12.619 54.586 0.45 20.28 451 GLN B O 1
ATOM 2274 N N . LEU B 1 135 ? 0.492 -10.988 53.548 1.00 21.52 452 LEU B N 1
ATOM 2275 C CA . LEU B 1 135 ? 1.166 -10.579 54.784 1.00 22.08 452 LEU B CA 1
ATOM 2276 C C . LEU B 1 135 ? 0.202 -9.852 55.714 1.00 21.70 452 LEU B C 1
ATOM 2277 O O . LEU B 1 135 ? 0.259 -10.021 56.942 1.00 22.60 452 LEU B O 1
ATOM 2282 N N . LEU B 1 136 ? -0.709 -9.061 55.144 1.00 18.62 453 LEU B N 1
ATOM 2283 C CA . LEU B 1 136 ? -1.722 -8.398 55.949 1.00 16.84 453 LEU B CA 1
ATOM 2284 C C . LEU B 1 136 ? -2.667 -9.403 56.572 1.00 20.80 453 LEU B C 1
ATOM 2285 O O . LEU B 1 136 ? -2.951 -9.329 57.770 1.00 21.00 453 LEU B O 1
ATOM 2290 N N . LYS B 1 137 ? -3.196 -10.326 55.763 1.00 20.61 454 LYS B N 1
ATOM 2291 C CA . LYS B 1 137 ? -4.081 -11.347 56.308 1.00 22.31 454 LYS B CA 1
ATOM 2292 C C . LYS B 1 137 ? -3.414 -12.086 57.454 1.00 24.91 454 LYS B C 1
ATOM 2293 O O . LYS B 1 137 ? -4.072 -12.420 58.447 1.00 24.51 454 LYS B O 1
ATOM 2299 N N . GLN B 1 138 ? -2.102 -12.365 57.329 1.00 22.34 455 GLN B N 1
ATOM 2300 C CA . GLN B 1 138 ? -1.418 -13.121 58.373 1.00 24.69 455 GLN B CA 1
ATOM 2301 C C . GLN B 1 138 ? -1.393 -12.378 59.700 1.00 22.71 455 GLN B C 1
ATOM 2302 O O . GLN B 1 138 ? -1.261 -13.018 60.756 1.00 23.91 455 GLN B O 1
ATOM 2308 N N . LEU B 1 139 ? -1.445 -11.037 59.663 1.00 23.05 456 LEU B N 1
ATOM 2309 C CA . LEU B 1 139 ? -1.453 -10.232 60.884 1.00 22.76 456 LEU B CA 1
ATOM 2310 C C . LEU B 1 139 ? -2.756 -10.349 61.656 1.00 22.19 456 LEU B C 1
ATOM 2311 O O . LEU B 1 139 ? -2.789 -10.061 62.861 1.00 21.55 456 LEU B O 1
ATOM 2316 N N . ASP B 1 140 ? -3.848 -10.705 60.990 1.00 20.35 457 ASP B N 1
ATOM 2317 C CA . ASP B 1 140 ? -5.148 -10.737 61.651 1.00 20.06 457 ASP B CA 1
ATOM 2318 C C . ASP B 1 140 ? -5.267 -12.065 62.390 1.00 20.30 457 ASP B C 1
ATOM 2319 O O . ASP B 1 140 ? -5.963 -12.994 61.988 1.00 21.94 457 ASP B O 1
ATOM 2324 N N . ASN B 1 141 ? -4.504 -12.158 63.469 1.00 18.42 458 ASN B N 1
ATOM 2325 C CA . ASN B 1 141 ? -4.319 -13.429 64.161 1.00 18.65 458 ASN B CA 1
ATOM 2326 C C . ASN B 1 141 ? -4.079 -13.099 65.625 1.00 20.72 458 ASN B C 1
ATOM 2327 O O . ASN B 1 141 ? -3.039 -12.518 65.974 1.00 20.67 458 ASN B O 1
ATOM 2332 N N . LYS B 1 142 ? -5.030 -13.477 66.481 1.00 17.46 459 LYS B N 1
ATOM 2333 C CA . LYS B 1 142 ? -4.975 -13.047 67.875 1.00 18.58 459 LYS B CA 1
ATOM 2334 C C . LYS B 1 142 ? -3.833 -13.722 68.623 1.00 21.69 459 LYS B C 1
ATOM 2335 O O . LYS B 1 142 ? -3.253 -13.136 69.547 1.00 23.39 459 LYS B O 1
ATOM 2341 N N . LYS B 1 143 ? -3.494 -14.953 68.239 1.00 21.85 460 LYS B N 1
ATOM 2342 C CA . LYS B 1 143 ? -2.459 -15.675 68.958 1.00 25.05 460 LYS B CA 1
ATOM 2343 C C . LYS B 1 143 ? -1.087 -15.052 68.757 1.00 25.88 460 LYS B C 1
ATOM 2344 O O . LYS B 1 143 ? -0.247 -15.112 69.662 1.00 25.40 460 LYS B O 1
ATOM 2350 N N . SER B 1 144 ? -0.820 -14.484 67.587 1.00 24.05 461 SER B N 1
ATOM 2351 C CA . SER B 1 144 ? 0.486 -13.890 67.361 1.00 22.27 461 SER B CA 1
ATOM 2352 C C . SER B 1 144 ? 0.487 -12.380 67.561 1.00 20.66 461 SER B C 1
ATOM 2353 O O . SER B 1 144 ? 1.548 -11.752 67.439 1.00 22.89 461 SER B O 1
ATOM 2356 N N . PHE B 1 145 ? -0.661 -11.794 67.912 1.00 21.22 462 PHE B N 1
ATOM 2357 C CA . PHE B 1 145 ? -0.769 -10.346 68.065 1.00 20.79 462 PHE B CA 1
ATOM 2358 C C . PHE B 1 145 ? 0.116 -9.843 69.203 1.00 20.85 462 PHE B C 1
ATOM 2359 O O . PHE B 1 145 ? 0.064 -10.359 70.320 1.00 22.53 462 PHE B O 1
ATOM 2367 N N . ASN B 1 146 ? 0.924 -8.830 68.913 1.00 18.12 463 ASN B N 1
ATOM 2368 C CA . ASN B 1 146 ? 1.773 -8.176 69.912 1.00 22.21 463 ASN B CA 1
ATOM 2369 C C . ASN B 1 146 ? 1.424 -6.698 69.818 1.00 27.22 463 ASN B C 1
ATOM 2370 O O . ASN B 1 146 ? 1.740 -6.071 68.787 1.00 26.34 463 ASN B O 1
ATOM 2375 N N . PRO B 1 147 ? 0.766 -6.103 70.830 1.00 32.50 464 PRO B N 1
ATOM 2376 C CA . PRO B 1 147 ? 0.149 -4.779 70.626 1.00 37.63 464 PRO B CA 1
ATOM 2377 C C . PRO B 1 147 ? 1.024 -3.793 69.869 1.00 42.06 464 PRO B C 1
ATOM 2378 O O . PRO B 1 147 ? 0.666 -3.367 68.761 1.00 42.27 464 PRO B O 1
ATOM 2382 N N . GLU B 1 148 ? 2.196 -3.485 70.425 1.00 44.30 465 GLU B N 1
ATOM 2383 C CA . GLU B 1 148 ? 3.126 -2.565 69.776 1.00 46.36 465 GLU B CA 1
ATOM 2384 C C . GLU B 1 148 ? 3.522 -3.051 68.383 1.00 36.79 465 GLU B C 1
ATOM 2385 O O . GLU B 1 148 ? 3.264 -2.369 67.371 1.00 34.45 465 GLU B O 1
ATOM 2391 N N . GLN B 1 149 ? 4.160 -4.235 68.312 1.00 25.68 466 GLN B N 1
ATOM 2392 C CA . GLN B 1 149 ? 4.818 -4.627 67.071 1.00 25.20 466 GLN B CA 1
ATOM 2393 C C . GLN B 1 149 ? 3.811 -4.848 65.956 1.00 22.04 466 GLN B C 1
ATOM 2394 O O . GLN B 1 149 ? 4.082 -4.489 64.808 1.00 21.89 466 GLN B O 1
ATOM 2400 N N . SER B 1 150 ? 2.647 -5.442 66.271 1.00 19.27 467 SER B N 1
ATOM 2401 C CA . SER B 1 150 ? 1.707 -5.803 65.220 1.00 18.96 467 SER B CA 1
ATOM 2402 C C . SER B 1 150 ? 1.122 -4.572 64.550 1.00 20.02 467 SER B C 1
ATOM 2403 O O . SER B 1 150 ? 0.949 -4.561 63.328 1.00 17.90 467 SER B O 1
ATOM 2406 N N . PHE B 1 151 ? 0.805 -3.532 65.326 1.00 20.87 468 PHE B N 1
ATOM 2407 C CA . PHE B 1 151 ? 0.293 -2.313 64.709 1.00 22.55 468 PHE B CA 1
ATOM 2408 C C . PHE B 1 151 ? 1.353 -1.636 63.843 1.00 21.11 468 PHE B C 1
ATOM 2409 O O . PHE B 1 151 ? 1.037 -1.132 62.757 1.00 21.13 468 PHE B O 1
ATOM 2417 N N . LYS B 1 152 ? 2.609 -1.614 64.302 1.00 20.52 469 LYS B N 1
ATOM 2418 C CA . LYS B 1 152 ? 3.690 -1.081 63.473 1.00 20.98 469 LYS B CA 1
ATOM 2419 C C . LYS B 1 152 ? 3.793 -1.860 62.167 1.00 19.44 469 LYS B C 1
ATOM 2420 O O . LYS B 1 152 ? 3.995 -1.273 61.097 1.00 17.21 469 LYS B O 1
ATOM 2426 N N . ASP B 1 153 ? 3.690 -3.188 62.237 1.00 16.85 470 ASP B N 1
ATOM 2427 C CA . ASP B 1 153 ? 3.841 -3.982 61.024 1.00 16.70 470 ASP B CA 1
ATOM 2428 C C . ASP B 1 153 ? 2.663 -3.762 60.087 1.00 14.78 470 ASP B C 1
ATOM 2429 O O . ASP B 1 153 ? 2.846 -3.706 58.871 1.00 15.67 470 ASP B O 1
ATOM 2434 N N . PHE B 1 154 ? 1.467 -3.621 60.648 1.00 14.89 471 PHE B N 1
ATOM 2435 C CA . PHE B 1 154 ? 0.281 -3.314 59.843 1.00 13.14 471 PHE B CA 1
ATOM 2436 C C . PHE B 1 154 ? 0.468 -1.990 59.125 1.00 14.89 471 PHE B C 1
ATOM 2437 O O . PHE B 1 154 ? 0.245 -1.896 57.909 1.00 17.31 471 PHE B O 1
ATOM 2445 N N . CYS B 1 155 ? 0.890 -0.960 59.858 1.00 15.20 472 CYS B N 1
ATOM 2446 C CA . CYS B 1 155 ? 1.076 0.356 59.249 1.00 18.27 472 CYS B CA 1
ATOM 2447 C C . CYS B 1 155 ? 2.111 0.285 58.142 1.00 18.73 472 CYS B C 1
ATOM 2448 O O . CYS B 1 155 ? 1.959 0.915 57.089 1.00 17.49 472 CYS B O 1
ATOM 2451 N N . SER B 1 156 ? 3.142 -0.532 58.348 1.00 15.79 473 SER B N 1
ATOM 2452 C CA . SER B 1 156 ? 4.182 -0.699 57.347 1.00 15.60 473 SER B CA 1
ATOM 2453 C C . SER B 1 156 ? 3.641 -1.344 56.075 1.00 17.65 473 SER B C 1
ATOM 2454 O O . SER B 1 156 ? 3.872 -0.845 54.963 1.00 16.54 473 SER B O 1
ATOM 2457 N N . TYR B 1 157 ? 2.925 -2.458 56.212 1.00 16.71 474 TYR B N 1
ATOM 2458 C CA . TYR B 1 157 ? 2.380 -3.124 55.039 1.00 14.96 474 TYR B CA 1
ATOM 2459 C C . TYR B 1 157 ? 1.306 -2.282 54.374 1.00 16.70 474 TYR B C 1
ATOM 2460 O O . TYR B 1 157 ? 1.169 -2.329 53.145 1.00 16.53 474 TYR B O 1
ATOM 2469 N N . LYS B 1 158 ? 0.564 -1.495 55.156 1.00 14.73 475 LYS B N 1
ATOM 2470 C CA . LYS B 1 158 ? -0.415 -0.603 54.540 1.00 16.28 475 LYS B CA 1
ATOM 2471 C C . LYS B 1 158 ? 0.291 0.439 53.684 1.00 16.03 475 LYS B C 1
ATOM 2472 O O . LYS B 1 158 ? -0.111 0.686 52.535 1.00 15.80 475 LYS B O 1
ATOM 2478 N N . GLU B 1 159 ? 1.370 1.025 54.216 1.00 15.56 476 GLU B N 1
ATOM 2479 C CA . GLU B 1 159 ? 2.075 2.066 53.474 1.00 16.23 476 GLU B CA 1
ATOM 2480 C C . GLU B 1 159 ? 2.667 1.487 52.202 1.00 16.82 476 GLU B C 1
ATOM 2481 O O . GLU B 1 159 ? 2.627 2.131 51.139 1.00 16.72 476 GLU B O 1
ATOM 2487 N N . ILE B 1 160 ? 3.187 0.254 52.288 1.00 14.63 477 ILE B N 1
ATOM 2488 C CA . ILE B 1 160 ? 3.747 -0.410 51.114 1.00 16.17 477 ILE B CA 1
ATOM 2489 C C . ILE B 1 160 ? 2.650 -0.648 50.093 1.00 14.84 477 ILE B C 1
ATOM 2490 O O . ILE B 1 160 ? 2.829 -0.374 48.897 1.00 16.80 477 ILE B O 1
ATOM 2495 N N . THR B 1 161 ? 1.514 -1.189 50.553 1.00 13.56 478 THR B N 1
ATOM 2496 C CA . THR B 1 161 ? 0.415 -1.528 49.644 1.00 13.43 478 THR B CA 1
ATOM 2497 C C . THR B 1 161 ? -0.123 -0.284 48.953 1.00 16.01 478 THR B C 1
ATOM 2498 O O . THR B 1 161 ? -0.345 -0.276 47.739 1.00 15.61 478 THR B O 1
ATOM 2502 N N . ILE B 1 162 ? -0.336 0.787 49.713 1.00 13.86 479 ILE B N 1
ATOM 2503 C CA . ILE B 1 162 ? -0.864 1.998 49.095 1.00 11.83 479 ILE B CA 1
ATOM 2504 C C . ILE B 1 162 ? 0.105 2.509 48.040 1.00 14.20 479 ILE B C 1
ATOM 2505 O O . ILE B 1 162 ? -0.303 2.935 46.957 1.00 14.91 479 ILE B O 1
ATOM 2510 N N . GLN B 1 163 ? 1.406 2.483 48.337 1.00 13.83 480 GLN B N 1
ATOM 2511 C CA . GLN B 1 163 ? 2.373 2.936 47.342 1.00 14.53 480 GLN B CA 1
ATOM 2512 C C . GLN B 1 163 ? 2.371 2.028 46.110 1.00 16.04 480 GLN B C 1
ATOM 2513 O O . GLN B 1 163 ? 2.409 2.522 44.978 1.00 17.60 480 GLN B O 1
ATOM 2519 N N . LEU B 1 164 ? 2.325 0.705 46.301 1.00 17.21 481 LEU B N 1
ATOM 2520 C CA . LEU B 1 164 ? 2.268 -0.194 45.142 1.00 17.19 481 LEU B CA 1
ATOM 2521 C C . LEU B 1 164 ? 1.042 0.098 44.273 1.00 17.29 481 LEU B C 1
ATOM 2522 O O . LEU B 1 164 ? 1.127 0.054 43.035 1.00 20.21 481 LEU B O 1
ATOM 2527 N N . LEU B 1 165 ? -0.104 0.328 44.899 1.00 15.21 482 LEU B N 1
ATOM 2528 C CA . LEU B 1 165 ? -1.325 0.615 44.121 1.00 14.64 482 LEU B CA 1
ATOM 2529 C C . LEU B 1 165 ? -1.278 1.967 43.409 1.00 19.38 482 LEU B C 1
ATOM 2530 O O . LEU B 1 165 ? -1.921 2.138 42.365 1.00 23.59 482 LEU B O 1
ATOM 2535 N N . LEU B 1 166 ? -0.609 2.965 43.974 1.00 18.18 483 LEU B N 1
ATOM 2536 C CA . LEU B 1 166 ? -0.669 4.300 43.379 1.00 17.83 483 LEU B CA 1
ATOM 2537 C C . LEU B 1 166 ? 0.499 4.603 42.459 1.00 18.29 483 LEU B C 1
ATOM 2538 O O . LEU B 1 166 ? 0.427 5.568 41.689 1.00 21.62 483 LEU B O 1
ATOM 2543 N N . LYS B 1 167 ? 1.581 3.831 42.557 1.00 18.20 484 LYS B N 1
ATOM 2544 C CA . LYS B 1 167 ? 2.740 4.057 41.699 1.00 20.20 484 LYS B CA 1
ATOM 2545 C C . LYS B 1 167 ? 2.395 4.024 40.214 1.00 20.76 484 LYS B C 1
ATOM 2546 O O . LYS B 1 167 ? 2.987 4.815 39.458 1.00 20.48 484 LYS B O 1
ATOM 2552 N N . PRO B 1 168 ? 1.470 3.184 39.736 1.00 22.98 485 PRO B N 1
ATOM 2553 C CA . PRO B 1 168 ? 1.121 3.228 38.303 1.00 26.53 485 PRO B CA 1
ATOM 2554 C C . PRO B 1 168 ? 0.659 4.581 37.823 1.00 25.20 485 PRO B C 1
ATOM 2555 O O . PRO B 1 168 ? 0.757 4.853 36.618 1.00 28.25 485 PRO B O 1
ATOM 2559 N N . PHE B 1 169 ? 0.114 5.424 38.700 1.00 21.33 486 PHE B N 1
ATOM 2560 C CA . PHE B 1 169 ? -0.384 6.718 38.243 1.00 22.96 486 PHE B CA 1
ATOM 2561 C C . PHE B 1 169 ? 0.691 7.780 38.210 1.00 25.34 486 PHE B C 1
ATOM 2562 O O . PHE B 1 169 ? 0.424 8.906 37.771 1.00 26.47 486 PHE B O 1
ATOM 2570 N N . GLU B 1 170 ? 1.894 7.451 38.669 1.00 24.67 487 GLU B N 1
ATOM 2571 C CA . GLU B 1 170 ? 3.022 8.344 38.590 1.00 30.83 487 GLU B CA 1
ATOM 2572 C C . GLU B 1 170 ? 3.677 8.158 37.228 1.00 37.13 487 GLU B C 1
ATOM 2573 O O . GLU B 1 170 ? 3.778 7.034 36.726 1.00 37.81 487 GLU B O 1
ATOM 2579 N N . THR B 1 171 ? 4.061 9.264 36.603 1.00 42.06 488 THR B N 1
ATOM 2580 C CA . THR B 1 171 ? 4.817 9.199 35.357 1.00 50.87 488 THR B CA 1
ATOM 2581 C C . THR B 1 171 ? 6.106 8.381 35.545 1.00 53.94 488 THR B C 1
ATOM 2582 O O . THR B 1 171 ? 6.835 8.584 36.521 1.00 52.73 488 THR B O 1
ATOM 2586 N N . PRO B 1 172 ? 6.379 7.438 34.621 1.00 56.08 489 PRO B N 1
ATOM 2587 C CA . PRO B 1 172 ? 5.538 7.142 33.458 1.00 56.38 489 PRO B CA 1
ATOM 2588 C C . PRO B 1 172 ? 4.359 6.241 33.797 1.00 55.46 489 PRO B C 1
ATOM 2589 O O . PRO B 1 172 ? 4.501 5.255 34.529 1.00 53.57 489 PRO B O 1
ATOM 2593 N N . VAL B 1 173 ? 3.196 6.600 33.272 1.00 55.32 490 VAL B N 1
ATOM 2594 C CA . VAL B 1 173 ? 2.018 5.762 33.382 1.00 54.02 490 VAL B CA 1
ATOM 2595 C C . VAL B 1 173 ? 2.016 4.786 32.204 1.00 56.85 490 VAL B C 1
ATOM 2596 O O . VAL B 1 173 ? 1.516 3.668 32.301 1.00 58.53 490 VAL B O 1
#

Secondary structure (DSSP, 8-state):
-HHHHHHHHHHHHHHHHHHHHTTGGGS-HHHHHHHHHHHHHHHHHHHHHHTTSS-HHHHHHHHHHHHHHHHHHHHHTT--SPPPHHHHHHHHHHHHHHHHHHHHH-GGG--HHHHHHHHHHHHH--GGG--HHHHHHHHHHHHHHHHHHHHHHHH--/-THHHHHHHHHHHHHHHHHHHTTGGGS-HHHHHHHHHHHHHHHHHHHHHHTTSS-HHHHHHHHHHHHHHHHHHHHHHT--SPPPHHHHHHHHHHHHHHHHHHHHH-GGG--HHHHHHHHHHHHH--TTT--HHHHHHHHHHHHHHHHHHHHGGGSSP-

Sequence (315 aa):
KNQMSKQQLLGEIQGFKENYWNMKDLLTLTNRHHLRVFLEYLDNICSAFKDDKTDEKSARAAYDFLNAQINKLFEDNSKNSKPSFESFSEDVQRFLIHIDDTYLMKNPSACCSNSIASTIQLLKQLDNKKSFNPEQSFKDFCSYKEITIQLLLKPFETPKNQMSKQQLLGEIQGFKENYWNMKDLLTLTNRHHLRVFLEYLDNICSAFKDDKTDEEKSARAAYDFLNAQINKLFEDNSKNSKPSFESFSEDVQRFLIHIDTYLMKNPSACSNSIASTIQQLLKQLDNKKSFNPEQSFKDFCSYKEITIQLLLKPFETPV

GO terms:
  GO:0005515 protein binding (F, IPI)

Foldseek 3Di:
DQVVVLVVVLVVLVVVLCVLLVVLVVADPVLSVVNVVLNVLSVLLNVCSVVVVDGPQLSVLLVVLSSVVNVVSVVCRVPDDFDDLVVVLVVLVVNLVSVVSSCVRVVVLDDPVLVVLNVVSVVLNDVVPPDRVPSVVVNVVSSVVSNVSSSVSSNPD/DCVVVLVVVLVVLVVVLVVVLVVLVLADPVLSVVNVVLNVLLVLLNVCSVVPVDDPQLSVLLSVLSVVVNVVSSVCRPPPDFDDLVVVLVVLVVNLVSVVSSCVSVVVLDDPVLVVLNVVSVVLNDVVPDDRVPSVVVNVVSSVVNNCSSSVVSHPPD

InterPro domains:
  IPR000719 Protein kinase domain [PS50011] (74-428)
  IPR011009 Protein kinase-like domain superfamily [SSF56112] (77-235)

Solvent-accessible surface area: 17547 Å² total; per-residue (Å²): 100,90,96,123,38,23,92,111,0,26,44,58,0,73,40,28,57,106,75,25,73,124,63,54,99,123,4,60,148,90,23,76,110,51,0,124,26,8,8,91,22,0,55,39,0,14,55,5,9,132,81,109,124,28,86,55,128,19,0,70,1,0,20,54,6,0,49,23,2,0,62,18,15,42,74,43,26,102,109,142,96,59,24,66,34,102,50,1,8,72,21,0,81,89,5,25,108,59,0,100,53,2,24,143,49,6,96,102,6,60,49,139,65,6,46,64,20,30,90,74,0,106,117,27,41,70,81,73,78,35,76,57,117,100,8,72,143,47,10,53,63,66,34,49,83,2,1,63,53,0,3,109,60,3,80,119,70,138,71,115,171,54,28,116,116,0,26,37,58,2,78,38,28,52,86,70,26,82,117,61,54,104,119,5,61,151,94,23,69,104,61,0,103,38,6,11,88,21,0,61,28,0,26,30,2,10,75,76,102,50,26,85,57,124,15,0,66,1,0,19,48,7,0,47,23,3,0,62,18,18,39,64,39,25,95,107,142,94,82,24,71,38,130,42,0,13,92,12,0,84,88,5,22,105,59,0,86,51,3,24,151,56,12,89,104,18,76,52,138,59,7,59,63,12,25,110,66,0,125,107,29,49,67,152,201,79,36,71,55,106,93,7,60,134,55,7,52,50,55,27,58,86,0,0,64,58,1,2,102,72,8,65,46,122,78

Organism: Legionella pneumophila subsp. pneumophila (strain Philadelphia 1 / ATCC 33152 / DSM 7513) (NCBI:txid272624)